Protein AF-A0A0H5RQW7-F1 (afdb_monomer_lite)

Secondary structure (DSSP, 8-state):
-HHHHHHHHHHHHHS-HHHHHHHHHHHHHHHHHHHHHHHHHHHHHHHHHHHHHH-S-TTSPPPPPPHHHHHHHHHHHHHHHH-TTS-HHHHHHHHHHHHHH--HHHHHHHHHHHHHHHHHHHHHHHH-------TT----HHHHHHHHHHHHHHHS-TTPPPPPPPHHHHHHHHHHHHHHHH-TT--HHHHHHHHHHHHHH--HHHHHHHHHHHHHHHHHHHHHHHHHHHHHSPP-

pLDDT: mean 81.12, std 13.68, range [34.88, 96.94]

Sequence (236 aa):
FADVARLIGSDWAKISPSDRQKYHDMAQEDKLRHQREMDAQMVDDASQQAIKRRKRDPKAPKHPISAYLFFVAESRARLCKDCPEMGFGDMAKYIGIQWKDMSSADRTRYEIMADRDKTRYEKDLQTYSKPEEIEGAVPDASVKVQAETLKSRRKRAPNAPKHPISAYLFFVAEQRRALSATCPGKTFKELATDIGFRWKGLSDAEREPYILSASADKERYEREKEEFAGHTAPSL

Structure (mmCIF, N/CA/C/O backbone):
data_AF-A0A0H5RQW7-F1
#
_entry.id   AF-A0A0H5RQW7-F1
#
loop_
_atom_site.group_PDB
_atom_site.id
_atom_site.type_symbol
_atom_site.label_atom_id
_atom_site.label_alt_id
_atom_site.label_comp_id
_atom_site.label_asym_id
_atom_site.label_entity_id
_atom_site.label_seq_id
_atom_site.pdbx_PDB_ins_code
_atom_site.Cartn_x
_atom_site.Cartn_y
_atom_site.Cartn_z
_atom_site.occupancy
_atom_site.B_iso_or_equiv
_atom_site.auth_seq_id
_atom_site.auth_comp_id
_atom_site.auth_asym_id
_atom_site.auth_atom_id
_atom_site.pdbx_PDB_model_num
ATOM 1 N N . PHE A 1 1 ? 23.097 -35.605 39.947 1.00 51.88 1 PHE A N 1
ATOM 2 C CA . PHE A 1 1 ? 22.161 -35.168 38.884 1.00 51.88 1 PHE A CA 1
ATOM 3 C C . PHE A 1 1 ? 21.046 -36.181 38.608 1.00 51.88 1 PHE A C 1
ATOM 5 O O . PHE A 1 1 ? 19.903 -35.755 38.511 1.00 51.88 1 PHE A O 1
ATOM 12 N N . ALA A 1 2 ? 21.326 -37.492 38.542 1.00 59.62 2 ALA A N 1
ATOM 13 C CA . ALA A 1 2 ? 20.298 -38.525 38.321 1.00 59.62 2 ALA A CA 1
ATOM 14 C C . ALA A 1 2 ? 19.238 -38.623 39.444 1.00 59.62 2 ALA A C 1
ATOM 16 O O . ALA A 1 2 ? 18.063 -38.848 39.161 1.00 59.62 2 ALA A O 1
ATOM 17 N N . ASP A 1 3 ? 19.626 -38.389 40.701 1.00 63.09 3 ASP A N 1
ATOM 18 C CA . ASP A 1 3 ? 18.707 -38.512 41.845 1.00 63.09 3 ASP A CA 1
ATOM 19 C C . ASP A 1 3 ? 17.725 -37.343 41.964 1.00 63.09 3 ASP A C 1
ATOM 21 O O . ASP A 1 3 ? 16.573 -37.537 42.337 1.00 63.09 3 ASP A O 1
ATOM 25 N N . VAL A 1 4 ? 18.139 -36.142 41.549 1.00 66.94 4 VAL A N 1
ATOM 26 C CA . VAL A 1 4 ? 17.275 -34.951 41.518 1.00 66.94 4 VAL A CA 1
ATOM 27 C C . VAL A 1 4 ? 16.188 -35.104 40.450 1.00 66.94 4 VAL A C 1
ATOM 29 O O . VAL A 1 4 ? 15.030 -34.799 40.705 1.00 66.94 4 VAL A O 1
ATOM 32 N N . ALA A 1 5 ? 16.526 -35.656 39.280 1.00 65.25 5 ALA A N 1
ATOM 33 C CA . ALA A 1 5 ? 15.555 -35.919 38.216 1.00 65.25 5 ALA A CA 1
ATOM 34 C C . ALA A 1 5 ? 14.522 -36.996 38.607 1.00 65.25 5 ALA A C 1
ATOM 36 O O . ALA A 1 5 ? 13.337 -36.849 38.307 1.00 65.25 5 ALA A O 1
ATOM 37 N N . ARG A 1 6 ? 14.943 -38.053 39.324 1.00 70.50 6 ARG A N 1
ATOM 38 C CA . ARG A 1 6 ? 14.017 -39.052 39.893 1.00 70.50 6 ARG A CA 1
ATOM 39 C C . ARG A 1 6 ? 13.106 -38.463 40.968 1.00 70.50 6 ARG A C 1
ATOM 41 O O . ARG A 1 6 ? 11.924 -38.795 40.989 1.00 70.50 6 ARG A O 1
ATOM 48 N N . LEU A 1 7 ? 13.642 -37.608 41.841 1.00 69.81 7 LEU A N 1
ATOM 49 C CA . LEU A 1 7 ? 12.878 -36.962 42.909 1.00 69.81 7 LEU A CA 1
ATOM 50 C C . LEU A 1 7 ? 11.803 -36.028 42.332 1.00 69.81 7 LEU A C 1
ATOM 52 O O . LEU A 1 7 ? 10.631 -36.174 42.661 1.00 69.81 7 LEU A O 1
ATOM 56 N N . ILE A 1 8 ? 12.177 -35.175 41.371 1.00 70.62 8 ILE A N 1
ATOM 57 C CA . ILE A 1 8 ? 11.250 -34.272 40.671 1.00 70.62 8 ILE A CA 1
ATOM 58 C C . ILE A 1 8 ? 10.153 -35.060 39.936 1.00 70.62 8 ILE A C 1
ATOM 60 O O . ILE A 1 8 ? 8.989 -34.672 39.980 1.00 70.62 8 ILE A O 1
ATOM 64 N N . GLY A 1 9 ? 10.489 -36.189 39.300 1.00 69.31 9 GLY A N 1
ATOM 65 C CA . GLY A 1 9 ? 9.500 -37.053 38.644 1.00 69.31 9 GLY A CA 1
ATOM 66 C C . GLY A 1 9 ? 8.521 -37.725 39.619 1.00 69.31 9 GLY A C 1
ATOM 67 O O . GLY A 1 9 ? 7.330 -37.827 39.323 1.00 69.31 9 GLY A O 1
ATOM 68 N N . SER A 1 10 ? 9.003 -38.148 40.792 1.00 75.31 10 SER A N 1
ATOM 69 C CA . SER A 1 10 ? 8.179 -38.735 41.861 1.00 75.31 10 SER A CA 1
ATOM 70 C C . SER A 1 10 ? 7.245 -37.703 42.499 1.00 75.31 10 SER A C 1
ATOM 72 O O . SER A 1 10 ? 6.081 -38.000 42.768 1.00 75.31 10 SER A O 1
ATOM 74 N N . ASP A 1 11 ? 7.719 -36.472 42.682 1.00 73.62 11 ASP A N 1
ATOM 75 C CA . ASP A 1 11 ? 6.918 -35.383 43.240 1.00 73.62 11 ASP A CA 1
ATOM 76 C C . ASP A 1 11 ? 5.900 -34.851 42.225 1.00 73.62 11 ASP A C 1
ATOM 78 O O . ASP A 1 11 ? 4.744 -34.632 42.577 1.00 73.62 11 ASP A O 1
ATOM 82 N N . TRP A 1 12 ? 6.253 -34.789 40.937 1.00 69.44 12 TRP A N 1
ATOM 83 C CA . TRP A 1 12 ? 5.311 -34.471 39.860 1.00 69.44 12 TRP A CA 1
ATOM 84 C C . TRP A 1 12 ? 4.145 -35.465 39.765 1.00 69.44 12 TRP A C 1
ATOM 86 O O . TRP A 1 12 ? 3.010 -35.073 39.484 1.00 69.44 12 TRP A O 1
ATOM 96 N N . ALA A 1 13 ? 4.396 -36.751 40.032 1.00 74.88 13 ALA A N 1
ATOM 97 C CA . ALA A 1 13 ? 3.367 -37.790 40.043 1.00 74.88 13 ALA A CA 1
ATOM 98 C C . ALA A 1 13 ? 2.359 -37.631 41.200 1.00 74.88 13 ALA A C 1
ATOM 100 O O . ALA A 1 13 ? 1.201 -38.016 41.038 1.00 74.88 13 ALA A O 1
ATOM 101 N N . LYS A 1 14 ? 2.777 -37.029 42.325 1.00 79.75 14 LYS A N 1
ATOM 102 C CA . LYS A 1 14 ? 1.947 -36.775 43.520 1.00 79.75 14 LYS A CA 1
ATOM 103 C C . LYS A 1 14 ? 1.158 -35.464 43.458 1.00 79.75 14 LYS A C 1
ATOM 105 O O . LYS A 1 14 ? 0.221 -35.290 44.233 1.00 79.75 14 LYS A O 1
ATOM 110 N N . ILE A 1 15 ? 1.534 -34.550 42.563 1.00 79.06 15 ILE A N 1
ATOM 111 C CA . ILE A 1 15 ? 0.810 -33.298 42.317 1.00 79.06 15 ILE A CA 1
ATOM 112 C C . ILE A 1 15 ? -0.595 -33.617 41.791 1.00 79.06 15 ILE A C 1
ATOM 114 O O . ILE A 1 15 ? -0.758 -34.458 40.898 1.00 79.06 15 ILE A O 1
ATOM 118 N N . SER A 1 16 ? -1.606 -32.951 42.359 1.00 80.69 16 SER A N 1
ATOM 119 C CA . SER A 1 16 ? -3.003 -33.152 41.978 1.00 80.69 16 SER A CA 1
ATOM 120 C C . SER A 1 16 ? -3.215 -32.820 40.492 1.00 80.69 16 SER A C 1
ATOM 122 O O . SER A 1 16 ? -2.496 -31.983 39.940 1.00 80.69 16 SER A O 1
ATOM 124 N N . PRO A 1 17 ? -4.203 -33.425 39.811 1.00 77.00 17 PRO A N 1
ATOM 125 C CA . PRO A 1 17 ? -4.503 -33.087 38.419 1.00 77.00 17 PRO A CA 1
ATOM 126 C C . PRO A 1 17 ? -4.723 -31.581 38.201 1.00 77.00 17 PRO A C 1
ATOM 128 O O . PRO A 1 17 ? -4.279 -31.045 37.191 1.00 77.00 17 PRO A O 1
ATOM 131 N N . SER A 1 18 ? -5.324 -30.897 39.183 1.00 76.06 18 SER A N 1
ATOM 132 C CA . SER A 1 18 ? -5.557 -29.447 39.166 1.00 76.06 18 SER A CA 1
ATOM 133 C C . SER A 1 18 ? -4.259 -28.641 39.248 1.00 76.06 18 SER A C 1
ATOM 135 O O . SER A 1 18 ? -4.077 -27.667 38.524 1.00 76.06 18 SER A O 1
ATOM 137 N N . ASP A 1 19 ? -3.325 -29.054 40.100 1.00 75.94 19 ASP A N 1
ATOM 138 C CA . ASP A 1 19 ? -2.036 -28.374 40.241 1.00 75.94 19 ASP A CA 1
ATOM 139 C C . ASP A 1 19 ? -1.121 -28.653 39.044 1.00 75.94 19 ASP A C 1
ATOM 141 O O . ASP A 1 19 ? -0.335 -27.796 38.647 1.00 75.94 19 ASP A O 1
ATOM 145 N N . ARG A 1 20 ? -1.244 -29.832 38.421 1.00 80.00 20 ARG A N 1
ATOM 146 C CA . ARG A 1 20 ? -0.523 -30.182 37.192 1.00 80.00 20 ARG A CA 1
ATOM 147 C C . ARG A 1 20 ? -1.044 -29.384 35.992 1.00 80.00 20 ARG A C 1
ATOM 149 O O . ARG A 1 20 ? -0.245 -28.959 35.159 1.00 80.00 20 ARG A O 1
ATOM 156 N N . GLN A 1 21 ? -2.355 -29.138 35.941 1.00 82.12 21 GLN A N 1
ATOM 157 C CA . GLN A 1 21 ? -2.998 -28.300 34.928 1.00 82.12 21 GLN A CA 1
ATOM 158 C C . GLN A 1 21 ? -2.419 -26.881 34.922 1.00 82.12 21 GLN A C 1
ATOM 160 O O . GLN A 1 21 ? -2.033 -26.398 33.864 1.00 82.12 21 GLN A O 1
ATOM 165 N N . LYS A 1 22 ? -2.193 -26.283 36.100 1.00 81.44 22 LYS A N 1
ATOM 166 C CA . LYS A 1 22 ? -1.552 -24.963 36.227 1.00 81.44 22 LYS A CA 1
ATOM 167 C C . LYS A 1 22 ? -0.226 -24.864 35.467 1.00 81.44 22 LYS A C 1
ATOM 169 O O . LYS A 1 22 ? 0.054 -23.855 34.829 1.00 81.44 22 LYS A O 1
ATOM 174 N N . TYR A 1 23 ? 0.605 -25.903 35.515 1.00 82.50 23 TYR A N 1
ATOM 175 C CA . TYR A 1 23 ? 1.877 -25.915 34.788 1.00 82.50 23 TYR A CA 1
ATOM 176 C C . TYR A 1 23 ? 1.699 -26.105 33.275 1.00 82.50 23 TYR A C 1
ATOM 178 O O . TYR A 1 23 ? 2.504 -25.589 32.500 1.00 82.50 23 TYR A O 1
ATOM 186 N N . HIS A 1 24 ? 0.657 -26.822 32.844 1.00 78.19 24 HIS A N 1
ATOM 187 C CA . HIS A 1 24 ? 0.288 -26.903 31.431 1.00 78.19 24 HIS A CA 1
ATOM 188 C C . HIS A 1 24 ? -0.189 -25.548 30.902 1.00 78.19 24 HIS A C 1
ATOM 190 O O . HIS A 1 24 ? 0.259 -25.136 29.831 1.00 78.19 24 HIS A O 1
ATOM 196 N N . ASP A 1 25 ? -1.007 -24.836 31.673 1.00 80.75 25 ASP A N 1
ATOM 197 C CA . ASP A 1 25 ? -1.499 -23.503 31.323 1.00 80.75 25 ASP A CA 1
ATOM 198 C C . ASP A 1 25 ? -0.337 -22.502 31.264 1.00 80.75 25 ASP A C 1
ATOM 200 O O . ASP A 1 25 ? -0.163 -21.815 30.260 1.00 80.75 25 ASP A O 1
ATOM 204 N N . MET A 1 26 ? 0.559 -22.522 32.261 1.00 82.25 26 MET A N 1
ATOM 205 C CA . MET A 1 26 ? 1.786 -21.715 32.253 1.00 82.25 26 MET A CA 1
ATOM 206 C C . MET A 1 26 ? 2.657 -21.987 31.019 1.00 82.25 26 MET A C 1
ATOM 208 O O . MET A 1 26 ? 3.190 -21.055 30.421 1.00 82.25 26 MET A O 1
ATOM 212 N N . ALA A 1 27 ? 2.807 -23.249 30.608 1.00 83.94 27 ALA A N 1
ATOM 213 C CA . ALA A 1 27 ? 3.577 -23.595 29.414 1.00 83.94 27 ALA A CA 1
ATOM 214 C C . ALA A 1 27 ? 2.902 -23.103 28.119 1.00 83.94 27 ALA A C 1
ATOM 216 O O . ALA A 1 27 ? 3.587 -22.705 27.172 1.00 83.94 27 ALA A O 1
ATOM 217 N N . GLN A 1 28 ? 1.567 -23.108 28.062 1.00 76.56 28 GLN A N 1
ATOM 218 C CA . GLN A 1 28 ? 0.819 -22.547 26.936 1.00 76.56 28 GLN A CA 1
ATOM 219 C C . GLN A 1 28 ? 0.924 -21.020 26.884 1.00 76.56 28 GLN A C 1
ATOM 221 O O . GLN A 1 28 ? 1.165 -20.467 25.808 1.00 76.56 28 GLN A O 1
ATOM 226 N N . GLU A 1 29 ? 0.809 -20.340 28.023 1.00 78.44 29 GLU A N 1
ATOM 227 C CA . GLU A 1 29 ? 1.004 -18.893 28.133 1.00 78.44 29 GLU A CA 1
ATOM 228 C C . GLU A 1 29 ? 2.420 -18.478 27.730 1.00 78.44 29 GLU A C 1
ATOM 230 O O . GLU A 1 29 ? 2.586 -17.515 26.982 1.00 78.44 29 GLU A O 1
ATOM 235 N N . ASP A 1 30 ? 3.438 -19.228 28.157 1.00 86.44 30 ASP A N 1
ATOM 236 C CA . ASP A 1 30 ? 4.837 -18.986 27.798 1.00 86.44 30 ASP A CA 1
ATOM 237 C C . ASP A 1 30 ? 5.061 -19.125 26.284 1.00 86.44 30 ASP A C 1
ATOM 239 O O . ASP A 1 30 ? 5.651 -18.248 25.646 1.00 86.44 30 ASP A O 1
ATOM 243 N N . LYS A 1 31 ? 4.477 -20.164 25.672 1.00 86.50 31 LYS A N 1
ATOM 244 C CA . LYS A 1 31 ? 4.488 -20.358 24.217 1.00 86.50 31 LYS A CA 1
ATOM 245 C C . LYS A 1 31 ? 3.783 -19.216 23.478 1.00 86.50 31 LYS A C 1
ATOM 247 O O . LYS A 1 31 ? 4.284 -18.752 22.454 1.00 86.50 31 LYS A O 1
ATOM 252 N N . LEU A 1 32 ? 2.640 -18.743 23.980 1.00 84.62 32 LEU A N 1
ATOM 253 C CA . LEU A 1 32 ? 1.917 -17.602 23.408 1.00 84.62 32 LEU A CA 1
ATOM 254 C C . LEU A 1 32 ? 2.692 -16.292 23.575 1.00 84.62 32 LEU A C 1
ATOM 256 O O . LEU A 1 32 ? 2.710 -15.479 22.650 1.00 84.62 32 LEU A O 1
ATOM 260 N N . ARG A 1 33 ? 3.355 -16.089 24.719 1.00 88.12 33 ARG A N 1
ATOM 261 C CA . ARG A 1 33 ? 4.249 -14.951 24.952 1.00 88.12 33 ARG A CA 1
ATOM 262 C C . ARG A 1 33 ? 5.377 -14.958 23.928 1.00 88.12 33 ARG A C 1
ATOM 264 O O . ARG A 1 33 ? 5.556 -13.961 23.237 1.00 88.12 33 ARG A O 1
ATOM 271 N N . HIS A 1 34 ? 6.055 -16.092 23.766 1.00 83.81 34 HIS A N 1
ATOM 272 C CA . HIS A 1 34 ? 7.137 -16.232 22.797 1.00 83.81 34 HIS A CA 1
ATOM 273 C C . HIS A 1 34 ? 6.657 -15.997 21.357 1.00 83.81 34 HIS A C 1
ATOM 275 O O . HIS A 1 34 ? 7.297 -15.266 20.608 1.00 83.81 34 HIS A O 1
ATOM 281 N N . GLN A 1 35 ? 5.490 -16.525 20.971 1.00 75.12 35 GLN A N 1
ATOM 282 C CA . GLN A 1 35 ? 4.911 -16.254 19.652 1.00 75.12 35 GLN A CA 1
ATOM 283 C C . GLN A 1 35 ? 4.627 -14.756 19.446 1.00 75.12 35 GLN A C 1
ATOM 285 O O . GLN A 1 35 ? 4.972 -14.207 18.402 1.00 75.12 35 GLN A O 1
ATOM 290 N N . ARG A 1 36 ? 4.050 -14.072 20.446 1.00 79.38 36 ARG A N 1
ATOM 291 C CA . ARG A 1 36 ? 3.796 -12.620 20.397 1.00 79.38 36 ARG A CA 1
ATOM 292 C C . ARG A 1 36 ? 5.091 -11.813 20.284 1.00 79.38 36 ARG A C 1
ATOM 294 O O . ARG A 1 36 ? 5.119 -10.827 19.551 1.00 79.38 36 ARG A O 1
ATOM 301 N N . GLU A 1 37 ? 6.143 -12.216 20.993 1.00 84.06 37 GLU A N 1
ATOM 302 C CA . GLU A 1 37 ? 7.475 -11.603 20.910 1.00 84.06 37 GLU A CA 1
ATOM 303 C C . GLU A 1 37 ? 8.084 -11.778 19.514 1.00 84.06 37 GLU A C 1
ATOM 305 O O . GLU A 1 37 ? 8.524 -10.797 18.912 1.00 84.06 37 GLU A O 1
ATOM 310 N N . MET A 1 38 ? 8.032 -12.993 18.961 1.00 82.69 38 MET A N 1
ATOM 311 C CA . MET A 1 38 ? 8.511 -13.284 17.608 1.00 82.69 38 MET A CA 1
ATOM 312 C C . MET A 1 38 ? 7.730 -12.492 16.548 1.00 82.69 38 MET A C 1
ATOM 314 O O . MET A 1 38 ? 8.338 -11.859 15.682 1.00 82.69 38 MET A O 1
ATOM 318 N N . ASP A 1 39 ? 6.399 -12.434 16.646 1.00 74.25 39 ASP A N 1
ATOM 319 C CA . ASP A 1 39 ? 5.552 -11.648 15.740 1.00 74.25 39 ASP A CA 1
ATOM 320 C C . ASP A 1 39 ? 5.859 -10.141 15.844 1.00 74.25 39 ASP A C 1
ATOM 322 O O . ASP A 1 39 ? 5.953 -9.441 14.829 1.00 74.25 39 ASP A O 1
ATOM 326 N N . ALA A 1 40 ? 6.068 -9.626 17.061 1.00 76.81 40 ALA A N 1
ATOM 327 C CA . ALA A 1 40 ? 6.450 -8.234 17.288 1.00 76.81 40 ALA A CA 1
ATOM 328 C C . ALA A 1 40 ? 7.820 -7.914 16.671 1.00 76.81 40 ALA A C 1
ATOM 330 O O . ALA A 1 40 ? 7.970 -6.888 15.998 1.00 76.81 40 ALA A O 1
ATOM 331 N N . GLN A 1 41 ? 8.790 -8.817 16.825 1.00 78.81 41 GLN A N 1
ATOM 332 C CA . GLN A 1 41 ? 10.121 -8.678 16.246 1.00 78.81 41 GLN A CA 1
ATOM 333 C C . GLN A 1 41 ? 10.084 -8.719 14.713 1.00 78.81 41 GLN A C 1
ATOM 335 O O . GLN A 1 41 ? 10.748 -7.909 14.066 1.00 78.81 41 GLN A O 1
ATOM 340 N N . MET A 1 42 ? 9.259 -9.582 14.108 1.00 77.12 42 MET A N 1
ATOM 341 C CA . MET A 1 42 ? 9.065 -9.609 12.652 1.00 77.12 42 MET A CA 1
ATOM 342 C C . MET A 1 42 ? 8.427 -8.316 12.121 1.00 77.12 42 MET A C 1
ATOM 344 O O . MET A 1 42 ? 8.797 -7.833 11.046 1.00 77.12 42 MET A O 1
ATOM 348 N N . VAL A 1 43 ? 7.480 -7.721 12.857 1.00 73.94 43 VAL A N 1
ATOM 349 C CA . VAL A 1 43 ? 6.881 -6.422 12.496 1.00 73.94 43 VAL A CA 1
ATOM 350 C C . VAL A 1 43 ? 7.914 -5.298 12.573 1.00 73.94 43 VAL A C 1
ATOM 352 O O . VAL A 1 43 ? 7.946 -4.431 11.689 1.00 73.94 43 VAL A O 1
ATOM 355 N N . ASP A 1 44 ? 8.764 -5.310 13.596 1.00 73.25 44 ASP A N 1
ATOM 356 C CA . ASP A 1 44 ? 9.820 -4.319 13.750 1.00 73.25 44 ASP A CA 1
ATOM 357 C C . ASP A 1 44 ? 10.909 -4.470 12.691 1.00 73.25 44 ASP A C 1
ATOM 359 O O . ASP A 1 44 ? 11.243 -3.467 12.057 1.00 73.25 44 ASP A O 1
ATOM 363 N N . ASP A 1 45 ? 11.379 -5.683 12.398 1.00 71.69 45 ASP A N 1
ATOM 364 C CA . ASP A 1 45 ? 12.373 -5.904 11.345 1.00 71.69 45 ASP A CA 1
ATOM 365 C C . ASP A 1 45 ? 11.824 -5.516 9.965 1.00 71.69 45 ASP A C 1
ATOM 367 O O . ASP A 1 45 ? 12.452 -4.754 9.229 1.00 71.69 45 ASP A O 1
ATOM 371 N N . ALA A 1 46 ? 10.584 -5.896 9.641 1.00 70.06 46 ALA A N 1
ATOM 372 C CA . ALA A 1 46 ? 9.945 -5.476 8.394 1.00 70.06 46 ALA A CA 1
ATOM 373 C C . ALA A 1 46 ? 9.812 -3.945 8.286 1.00 70.06 46 ALA A C 1
ATOM 375 O O . ALA A 1 46 ? 9.971 -3.372 7.202 1.00 70.06 46 ALA A O 1
ATOM 376 N N . SER A 1 47 ? 9.541 -3.256 9.397 1.00 71.69 47 SER A N 1
ATOM 377 C CA . SER A 1 47 ? 9.509 -1.795 9.415 1.00 71.69 47 SER A CA 1
ATOM 378 C C . SER A 1 47 ? 10.897 -1.176 9.297 1.00 71.69 47 SER A C 1
ATOM 380 O O . SER A 1 47 ? 11.037 -0.153 8.628 1.00 71.69 47 SER A O 1
ATOM 382 N N . GLN A 1 48 ? 11.915 -1.753 9.933 1.00 68.81 48 GLN A N 1
ATOM 383 C CA . GLN A 1 48 ? 13.293 -1.284 9.812 1.00 68.81 48 GLN A CA 1
ATOM 384 C C . GLN A 1 48 ? 13.799 -1.481 8.381 1.00 68.81 48 GLN A C 1
ATOM 386 O O . GLN A 1 48 ? 14.395 -0.571 7.805 1.00 68.81 48 GLN A O 1
ATOM 391 N N . GLN A 1 49 ? 13.477 -2.611 7.749 1.00 67.62 49 GLN A N 1
ATOM 392 C CA . GLN A 1 49 ? 13.740 -2.853 6.332 1.00 67.62 49 GLN A CA 1
ATOM 393 C C . GLN A 1 49 ? 13.009 -1.841 5.431 1.00 67.62 49 GLN A C 1
ATOM 395 O O . GLN A 1 49 ? 13.605 -1.321 4.484 1.00 67.62 49 GLN A O 1
ATOM 400 N N . ALA A 1 50 ? 11.749 -1.501 5.726 1.00 65.50 50 ALA A N 1
ATOM 401 C CA . ALA A 1 50 ? 11.003 -0.483 4.980 1.00 65.50 50 ALA A CA 1
ATOM 402 C C . ALA A 1 50 ? 11.618 0.922 5.116 1.00 65.50 50 ALA A C 1
ATOM 404 O O . ALA A 1 50 ? 11.716 1.642 4.120 1.00 65.50 50 ALA A O 1
ATOM 405 N N . ILE A 1 51 ? 12.077 1.295 6.316 1.00 67.31 51 ILE A N 1
ATOM 406 C CA . ILE A 1 51 ? 12.791 2.555 6.566 1.00 67.31 51 ILE A CA 1
ATOM 407 C C . ILE A 1 51 ? 14.124 2.565 5.807 1.00 67.31 51 ILE A C 1
ATOM 409 O O . ILE A 1 51 ? 14.405 3.527 5.096 1.00 67.31 51 ILE A O 1
ATOM 413 N N . LYS A 1 52 ? 14.917 1.486 5.875 1.00 65.56 52 LYS A N 1
ATOM 414 C CA . LYS A 1 52 ? 16.191 1.356 5.142 1.00 65.56 52 LYS A CA 1
ATOM 415 C C . LYS A 1 52 ? 16.008 1.509 3.630 1.00 65.56 52 LYS A C 1
ATOM 417 O O . LYS A 1 52 ? 16.719 2.295 3.014 1.00 65.56 52 LYS A O 1
ATOM 422 N N . ARG A 1 53 ? 15.009 0.844 3.031 1.00 60.47 53 ARG A N 1
ATOM 423 C CA . ARG A 1 53 ? 14.692 0.975 1.591 1.00 60.47 53 ARG A CA 1
ATOM 424 C C . ARG A 1 53 ? 14.347 2.413 1.178 1.00 60.47 53 ARG A C 1
ATOM 426 O O . ARG A 1 53 ? 14.548 2.769 0.022 1.00 60.47 53 ARG A O 1
ATOM 433 N N . ARG A 1 54 ? 13.828 3.224 2.106 1.00 60.22 54 ARG A N 1
ATOM 434 C CA . ARG A 1 54 ? 13.373 4.608 1.874 1.00 60.22 54 ARG A CA 1
ATOM 435 C C . ARG A 1 54 ? 14.390 5.679 2.274 1.00 60.22 54 ARG A C 1
ATOM 437 O O . ARG A 1 54 ? 14.225 6.821 1.876 1.00 60.22 54 ARG A O 1
ATOM 444 N N . LYS A 1 55 ? 15.452 5.304 2.994 1.00 61.88 55 LYS A N 1
ATOM 445 C CA . LYS A 1 55 ? 16.649 6.128 3.242 1.00 61.88 55 LYS A CA 1
ATOM 446 C C . LYS A 1 55 ? 17.635 6.127 2.068 1.00 61.88 55 LYS A C 1
ATOM 448 O O . LYS A 1 55 ? 18.737 6.649 2.202 1.00 61.88 55 LYS A O 1
ATOM 453 N N . ARG A 1 56 ? 17.286 5.511 0.933 1.00 63.66 56 ARG A N 1
ATOM 454 C CA . ARG A 1 56 ? 18.139 5.551 -0.254 1.00 63.66 56 ARG A CA 1
ATOM 455 C C . ARG A 1 56 ? 18.281 7.004 -0.702 1.00 63.66 56 ARG A C 1
ATOM 457 O O . ARG A 1 56 ? 17.272 7.675 -0.898 1.00 63.66 56 ARG A O 1
ATOM 464 N N . ASP A 1 57 ? 19.524 7.451 -0.847 1.00 69.62 57 ASP A N 1
ATOM 465 C CA . ASP A 1 57 ? 19.856 8.794 -1.316 1.00 69.62 57 ASP A CA 1
ATOM 466 C C . ASP A 1 57 ? 19.084 9.100 -2.617 1.00 69.62 57 ASP A C 1
ATOM 468 O O . ASP A 1 57 ? 19.189 8.326 -3.575 1.00 69.62 57 ASP A O 1
ATOM 472 N N . PRO A 1 58 ? 18.296 10.192 -2.676 1.00 77.94 58 PRO A N 1
ATOM 473 C CA . PRO A 1 58 ? 17.609 10.615 -3.894 1.00 77.94 58 PRO A CA 1
ATOM 474 C C . PRO A 1 58 ? 18.542 10.809 -5.097 1.00 77.94 58 PRO A C 1
ATOM 476 O O . PRO A 1 58 ? 18.089 10.689 -6.235 1.00 77.94 58 PRO A O 1
ATOM 479 N N . LYS A 1 59 ? 19.826 11.105 -4.850 1.00 78.62 59 LYS A N 1
ATOM 480 C CA . LYS A 1 59 ? 20.872 11.259 -5.868 1.00 78.62 59 LYS A CA 1
ATOM 481 C C . LYS A 1 59 ? 21.575 9.946 -6.221 1.00 78.62 59 LYS A C 1
ATOM 483 O O . LYS A 1 59 ? 22.337 9.929 -7.184 1.00 78.62 59 LYS A O 1
ATOM 488 N N . ALA A 1 60 ? 21.326 8.854 -5.492 1.00 83.44 60 ALA A N 1
ATOM 489 C CA . ALA A 1 60 ? 21.893 7.558 -5.841 1.00 83.44 60 ALA A CA 1
ATOM 490 C C . ALA A 1 60 ? 21.327 7.067 -7.182 1.00 83.44 60 ALA A C 1
ATOM 492 O O . ALA A 1 60 ? 20.105 7.100 -7.381 1.00 83.44 60 ALA A O 1
ATOM 493 N N . PRO A 1 61 ? 22.177 6.521 -8.070 1.00 86.88 61 PRO A N 1
ATOM 494 C CA . PRO A 1 61 ? 21.728 5.885 -9.294 1.00 86.88 61 PRO A CA 1
ATOM 495 C C . PRO A 1 61 ? 20.632 4.848 -9.018 1.00 86.88 61 PRO A C 1
ATOM 497 O O . PRO A 1 61 ? 20.713 4.017 -8.096 1.00 86.88 61 PRO A O 1
ATOM 500 N N . LYS A 1 62 ? 19.560 4.912 -9.812 1.00 87.88 62 LYS A N 1
ATOM 501 C CA . LYS A 1 62 ? 18.469 3.932 -9.759 1.00 87.88 62 LYS A CA 1
ATOM 502 C C . LYS A 1 62 ? 18.962 2.619 -10.348 1.00 87.88 62 LYS A C 1
ATOM 504 O O . LYS A 1 62 ? 19.642 2.637 -11.362 1.00 87.88 62 LYS A O 1
ATOM 509 N N . HIS A 1 63 ? 18.591 1.497 -9.737 1.00 88.94 63 HIS A N 1
ATOM 510 C CA . HIS A 1 63 ? 18.979 0.178 -10.239 1.00 88.94 63 HIS A CA 1
ATOM 511 C C . HIS A 1 63 ? 18.599 -0.036 -11.708 1.00 88.94 63 HIS A C 1
ATOM 513 O O . HIS A 1 63 ? 17.579 0.508 -12.147 1.00 88.94 63 HIS A O 1
ATOM 519 N N . PRO A 1 64 ? 19.378 -0.864 -12.427 1.00 94.06 64 PRO A N 1
ATOM 520 C CA . PRO A 1 64 ? 19.080 -1.168 -13.809 1.00 94.06 64 PRO A CA 1
ATOM 521 C C . PRO A 1 64 ? 17.762 -1.939 -13.914 1.00 94.06 64 PRO A C 1
ATOM 523 O O . PRO A 1 64 ? 17.417 -2.765 -13.063 1.00 94.06 64 PRO A O 1
ATOM 526 N N . ILE A 1 65 ? 17.013 -1.630 -14.960 1.00 95.62 65 ILE A N 1
ATOM 527 C CA . ILE A 1 65 ? 15.721 -2.212 -15.294 1.00 95.62 65 ILE A CA 1
ATOM 528 C C . ILE A 1 65 ? 15.972 -3.528 -16.035 1.00 95.62 65 ILE A C 1
ATOM 530 O O . ILE A 1 65 ? 16.754 -3.589 -16.981 1.00 95.62 65 ILE A O 1
ATOM 534 N N . SER A 1 66 ? 15.301 -4.598 -15.609 1.00 96.56 66 SER A N 1
ATOM 535 C CA . SER A 1 66 ? 15.400 -5.900 -16.271 1.00 96.56 66 SER A CA 1
ATOM 536 C C . SER A 1 66 ? 14.593 -5.948 -17.572 1.00 96.56 66 SER A C 1
ATOM 538 O O . SER A 1 66 ? 13.648 -5.180 -17.762 1.00 96.56 66 SER A O 1
ATOM 540 N N . ALA A 1 67 ? 14.909 -6.917 -18.436 1.00 96.06 67 ALA A N 1
ATOM 541 C CA . ALA A 1 67 ? 14.217 -7.129 -19.710 1.00 96.06 67 ALA A CA 1
ATOM 542 C C . ALA A 1 67 ? 12.693 -7.249 -19.524 1.00 96.06 67 ALA A C 1
ATOM 544 O O . ALA A 1 67 ? 11.913 -6.559 -20.181 1.00 96.06 67 ALA A O 1
ATOM 545 N N . TYR A 1 68 ? 12.269 -8.036 -18.531 1.00 95.62 68 TYR A N 1
ATOM 546 C CA . TYR A 1 68 ? 10.859 -8.174 -18.172 1.00 95.62 68 TYR A CA 1
ATOM 547 C C . TYR A 1 68 ? 10.209 -6.837 -17.793 1.00 95.62 68 TYR A C 1
ATOM 549 O O . TYR A 1 68 ? 9.087 -6.561 -18.203 1.00 95.62 68 TYR A O 1
ATOM 557 N N . LEU A 1 69 ? 10.889 -5.977 -17.029 1.00 96.25 69 LEU A N 1
ATOM 558 C CA . LEU A 1 69 ? 10.311 -4.701 -16.600 1.00 96.25 69 LEU A CA 1
ATOM 559 C C . LEU A 1 69 ? 10.178 -3.696 -17.751 1.00 96.25 69 LEU A C 1
ATOM 561 O O . LEU A 1 69 ? 9.206 -2.938 -17.770 1.00 96.25 69 LEU A O 1
ATOM 565 N N . PHE A 1 70 ? 11.088 -3.720 -18.730 1.00 96.62 70 PHE A N 1
ATOM 566 C CA . PHE A 1 70 ? 10.909 -2.972 -19.978 1.00 96.62 70 PHE A CA 1
ATOM 567 C C . PHE A 1 70 ? 9.676 -3.455 -20.746 1.00 96.62 70 PHE A C 1
ATOM 569 O O . PHE A 1 70 ? 8.847 -2.640 -21.157 1.00 96.62 70 PHE A O 1
ATOM 576 N N . PHE A 1 71 ? 9.504 -4.774 -20.861 1.00 96.00 71 PHE A N 1
ATOM 577 C CA . PHE A 1 71 ? 8.322 -5.364 -21.483 1.00 96.00 71 PHE A CA 1
ATOM 578 C C . PHE A 1 71 ? 7.025 -5.002 -20.747 1.00 96.00 71 PHE A C 1
ATOM 580 O O . PHE A 1 71 ? 6.037 -4.624 -21.380 1.00 96.00 71 PHE A O 1
ATOM 587 N N . VAL A 1 72 ? 7.018 -5.061 -19.411 1.00 95.62 72 VAL A N 1
ATOM 588 C CA . VAL A 1 72 ? 5.864 -4.674 -18.587 1.00 95.62 72 VAL A CA 1
ATOM 589 C C . VAL A 1 72 ? 5.505 -3.209 -18.812 1.00 95.62 72 VAL A C 1
ATOM 591 O O . VAL A 1 72 ? 4.323 -2.894 -18.935 1.00 95.62 72 VAL A O 1
ATOM 594 N N . ALA A 1 73 ? 6.490 -2.311 -18.878 1.00 94.50 73 ALA A N 1
ATOM 595 C CA . ALA A 1 73 ? 6.246 -0.887 -19.086 1.00 94.50 73 ALA A CA 1
ATOM 596 C C . ALA A 1 73 ? 5.579 -0.610 -20.445 1.00 94.50 73 ALA A C 1
ATOM 598 O O . ALA A 1 73 ? 4.562 0.084 -20.498 1.00 94.50 73 ALA A O 1
ATOM 599 N N . GLU A 1 74 ? 6.105 -1.193 -21.524 1.00 94.69 74 GLU A N 1
ATOM 600 C CA . GLU A 1 74 ? 5.549 -1.049 -22.876 1.00 94.69 74 GLU A CA 1
ATOM 601 C C . GLU A 1 74 ? 4.161 -1.697 -22.990 1.00 94.69 74 GLU A C 1
ATOM 603 O O . GLU A 1 74 ? 3.218 -1.090 -23.501 1.00 94.69 74 GLU A O 1
ATOM 608 N N . SER A 1 75 ? 4.002 -2.910 -22.460 1.00 93.00 75 SER A N 1
ATOM 609 C CA . SER A 1 75 ? 2.736 -3.644 -22.512 1.00 93.00 75 SER A CA 1
ATOM 610 C C . SER A 1 75 ? 1.654 -2.980 -21.679 1.00 93.00 75 SER A C 1
ATOM 612 O O . SER A 1 75 ? 0.525 -2.852 -22.139 1.00 93.00 75 SER A O 1
ATOM 614 N N . ARG A 1 76 ? 1.990 -2.468 -20.492 1.00 92.69 76 ARG A N 1
ATOM 615 C CA . ARG A 1 76 ? 1.049 -1.697 -19.677 1.00 92.69 76 ARG A CA 1
ATOM 616 C C . ARG A 1 76 ? 0.625 -0.411 -20.384 1.00 92.69 76 ARG A C 1
ATOM 618 O O . ARG A 1 76 ? -0.554 -0.081 -20.350 1.00 92.69 76 ARG A O 1
ATOM 625 N N . ALA A 1 77 ? 1.554 0.310 -21.017 1.00 92.94 77 ALA A N 1
ATOM 626 C CA . ALA A 1 77 ? 1.228 1.536 -21.748 1.00 92.94 77 ALA A CA 1
ATOM 627 C C . ALA A 1 77 ? 0.283 1.270 -22.930 1.00 92.94 77 ALA A C 1
ATOM 629 O O . ALA A 1 77 ? -0.619 2.065 -23.178 1.00 92.94 77 ALA A O 1
ATOM 630 N N . ARG A 1 78 ? 0.466 0.142 -23.622 1.00 93.00 78 ARG A N 1
ATOM 631 C CA . ARG A 1 78 ? -0.422 -0.325 -24.692 1.00 93.00 78 ARG A CA 1
ATOM 632 C C . ARG A 1 78 ? -1.797 -0.734 -24.161 1.00 93.00 78 ARG A C 1
ATOM 634 O O . ARG A 1 78 ? -2.792 -0.164 -24.578 1.00 93.00 78 ARG A O 1
ATOM 641 N N . LEU A 1 79 ? -1.857 -1.612 -23.159 1.00 91.62 79 LEU A N 1
ATOM 642 C CA . LEU A 1 79 ? -3.125 -2.077 -22.580 1.00 91.62 79 LEU A CA 1
ATOM 643 C C . LEU A 1 79 ? -3.935 -0.948 -21.938 1.00 91.62 79 LEU A C 1
ATOM 645 O O . LEU A 1 79 ? -5.153 -0.962 -22.009 1.00 91.62 79 LEU A O 1
ATOM 649 N N . CYS A 1 80 ? -3.278 0.057 -21.360 1.00 89.31 80 CYS A N 1
ATOM 650 C CA . CYS A 1 80 ? -3.968 1.225 -20.818 1.00 89.31 80 CYS A CA 1
ATOM 651 C C . CYS A 1 80 ? -4.630 2.085 -21.909 1.00 89.31 80 CYS A C 1
ATOM 653 O O . CYS A 1 80 ? -5.599 2.781 -21.618 1.00 89.31 80 CYS A O 1
ATOM 655 N N . LYS A 1 81 ? -4.097 2.070 -23.139 1.00 91.38 81 LYS A N 1
ATOM 656 C CA . LYS A 1 81 ? -4.683 2.758 -24.299 1.00 91.38 81 LYS A CA 1
ATOM 657 C C . LYS A 1 81 ? -5.783 1.924 -24.949 1.00 91.38 81 LYS A C 1
ATOM 659 O O . LYS A 1 81 ? -6.851 2.454 -25.224 1.00 91.38 81 LYS A O 1
ATOM 664 N N . ASP A 1 82 ? -5.518 0.638 -25.161 1.00 89.12 82 ASP A N 1
ATOM 665 C CA . ASP A 1 82 ? -6.401 -0.253 -25.921 1.00 89.12 82 ASP A CA 1
ATOM 666 C C . ASP A 1 82 ? -7.560 -0.786 -25.064 1.00 89.12 82 ASP A C 1
ATOM 668 O O . ASP A 1 82 ? -8.632 -1.105 -25.570 1.00 89.12 82 ASP A O 1
ATOM 672 N N . CYS A 1 83 ? -7.352 -0.889 -23.750 1.00 84.81 83 CYS A N 1
ATOM 673 C CA . CYS A 1 83 ? -8.311 -1.415 -22.781 1.00 84.81 83 CYS A CA 1
ATOM 674 C C . CYS A 1 83 ? -8.318 -0.551 -21.502 1.00 84.81 83 CYS A C 1
ATOM 676 O O . CYS A 1 83 ? -7.911 -1.024 -20.436 1.00 84.81 83 CYS A O 1
ATOM 678 N N . PRO A 1 84 ? -8.786 0.711 -21.566 1.00 86.00 84 PRO A N 1
ATOM 679 C CA . PRO A 1 84 ? -8.760 1.630 -20.423 1.00 86.00 84 PRO A CA 1
ATOM 680 C C . PRO A 1 84 ? -9.649 1.184 -19.249 1.00 86.00 84 PRO A C 1
ATOM 682 O O . PRO A 1 84 ? -9.446 1.631 -18.123 1.00 86.00 84 PRO A O 1
ATOM 685 N N . GLU A 1 85 ? -10.620 0.302 -19.497 1.00 86.44 85 GLU A N 1
ATOM 686 C CA . GLU A 1 85 ? -11.521 -0.254 -18.480 1.00 86.44 85 GLU A CA 1
ATOM 687 C C . GLU A 1 85 ? -10.899 -1.436 -17.711 1.00 86.44 85 GLU A C 1
ATOM 689 O O . GLU A 1 85 ? -11.337 -1.777 -16.612 1.00 86.44 85 GLU A O 1
ATOM 694 N N . MET A 1 86 ? -9.843 -2.055 -18.253 1.00 85.88 86 MET A N 1
ATOM 695 C CA . MET A 1 86 ? -9.205 -3.202 -17.616 1.00 85.88 86 MET A CA 1
ATOM 696 C C . MET A 1 86 ? -8.459 -2.777 -16.346 1.00 85.88 86 MET A C 1
ATOM 698 O O . MET A 1 86 ? -7.630 -1.865 -16.342 1.00 85.88 86 MET A O 1
ATOM 702 N N . GLY A 1 87 ? -8.710 -3.491 -15.248 1.00 89.19 87 GLY A N 1
ATOM 703 C CA . GLY A 1 87 ? -8.039 -3.252 -13.976 1.00 89.19 87 GLY A CA 1
ATOM 704 C C . GLY A 1 87 ? -6.537 -3.553 -14.031 1.00 89.19 87 GLY A C 1
ATOM 705 O O . GLY A 1 87 ? -6.080 -4.473 -14.709 1.00 89.19 87 GLY A O 1
ATOM 706 N N . PHE A 1 88 ? -5.743 -2.816 -13.245 1.00 87.62 88 PHE A N 1
ATOM 707 C CA . PHE A 1 88 ? -4.288 -3.017 -13.152 1.00 87.62 88 PHE A CA 1
ATOM 708 C C . PHE A 1 88 ? -3.889 -4.459 -12.803 1.00 87.62 88 PHE A C 1
ATOM 710 O O . PHE A 1 88 ? -2.904 -4.969 -13.336 1.00 87.62 88 PHE A O 1
ATOM 717 N N . GLY A 1 89 ? -4.648 -5.118 -11.921 1.00 90.88 89 GLY A N 1
ATOM 718 C CA . GLY A 1 89 ? -4.381 -6.501 -11.526 1.00 90.88 89 GLY A CA 1
ATOM 719 C C . GLY A 1 89 ? -4.511 -7.484 -12.689 1.00 90.88 89 GLY A C 1
ATOM 720 O O . GLY A 1 89 ? -3.673 -8.373 -12.829 1.00 90.88 89 GLY A O 1
ATOM 721 N N . ASP A 1 90 ? -5.509 -7.298 -13.550 1.00 91.75 90 ASP A N 1
ATOM 722 C CA . ASP A 1 90 ? -5.752 -8.190 -14.684 1.00 91.75 90 ASP A CA 1
ATOM 723 C C . ASP A 1 90 ? -4.798 -7.894 -15.843 1.00 91.75 90 ASP A C 1
ATOM 725 O O . ASP A 1 90 ? -4.244 -8.830 -16.420 1.00 91.75 90 ASP A O 1
ATOM 729 N N . MET A 1 91 ? -4.455 -6.617 -16.065 1.00 91.56 91 MET A N 1
ATOM 730 C CA . MET A 1 91 ? -3.336 -6.238 -16.937 1.00 91.56 91 MET A CA 1
ATOM 731 C C . MET A 1 91 ? -2.038 -6.936 -16.520 1.00 91.56 91 MET A C 1
ATOM 733 O O . MET A 1 91 ? -1.345 -7.505 -17.358 1.00 91.56 91 MET A O 1
ATOM 737 N N . ALA A 1 92 ? -1.696 -6.917 -15.228 1.00 92.69 92 ALA A N 1
ATOM 738 C CA . ALA A 1 92 ? -0.458 -7.518 -14.739 1.00 92.69 92 ALA A CA 1
ATOM 739 C C . ALA A 1 92 ? -0.426 -9.043 -14.939 1.00 92.69 92 ALA A C 1
ATOM 741 O O . ALA A 1 92 ? 0.598 -9.577 -15.368 1.00 92.69 92 ALA A O 1
ATOM 742 N N . LYS A 1 93 ? -1.542 -9.739 -14.674 1.00 95.25 93 LYS A N 1
ATOM 743 C CA . LYS A 1 93 ? -1.667 -11.183 -14.939 1.00 95.25 93 LYS A CA 1
ATOM 744 C C . LYS A 1 93 ? -1.487 -11.489 -16.424 1.00 95.25 93 LYS A C 1
ATOM 746 O O . LYS A 1 93 ? -0.702 -12.367 -16.772 1.00 95.25 93 LYS A O 1
ATOM 751 N N . TYR A 1 94 ? -2.173 -10.737 -17.284 1.00 93.81 94 TYR A N 1
ATOM 752 C CA . TYR A 1 94 ? -2.094 -10.901 -18.731 1.00 93.81 94 TYR A CA 1
ATOM 753 C C . TYR A 1 94 ? -0.666 -10.693 -19.253 1.00 93.81 94 TYR A C 1
ATOM 755 O O . TYR A 1 94 ? -0.141 -11.541 -19.968 1.00 93.81 94 TYR A O 1
ATOM 763 N N . ILE A 1 95 ? 0.008 -9.618 -18.828 1.00 95.00 95 ILE A N 1
ATOM 764 C CA . ILE A 1 95 ? 1.409 -9.345 -19.187 1.00 95.00 95 ILE A CA 1
ATOM 765 C C . ILE A 1 95 ? 2.328 -10.487 -18.728 1.00 95.00 95 ILE A C 1
ATOM 767 O O . ILE A 1 95 ? 3.223 -10.888 -19.468 1.00 95.00 95 ILE A O 1
ATOM 771 N N . GLY A 1 96 ? 2.108 -11.040 -17.531 1.00 95.00 96 GLY A N 1
ATOM 772 C CA . GLY A 1 96 ? 2.899 -12.163 -17.023 1.00 95.00 96 GLY A CA 1
ATOM 773 C C . GLY A 1 96 ? 2.795 -13.418 -17.896 1.00 95.00 96 GLY A C 1
ATOM 774 O O . GLY A 1 96 ? 3.812 -14.057 -18.166 1.00 95.00 96 GLY A O 1
ATOM 775 N N . ILE A 1 97 ? 1.589 -13.740 -18.375 1.00 95.44 97 ILE A N 1
ATOM 776 C CA . ILE A 1 97 ? 1.356 -14.853 -19.312 1.00 95.44 97 ILE A CA 1
ATOM 777 C C . ILE A 1 97 ? 2.055 -14.569 -20.645 1.00 95.44 97 ILE A C 1
ATOM 779 O O . ILE A 1 97 ? 2.852 -15.381 -21.104 1.00 95.44 97 ILE A O 1
ATOM 783 N N . GLN A 1 98 ? 1.854 -13.372 -21.203 1.00 94.50 98 GLN A N 1
ATOM 784 C CA . GLN A 1 98 ? 2.468 -12.962 -22.468 1.00 94.50 98 GLN A CA 1
ATOM 785 C C . GLN A 1 98 ? 3.997 -13.047 -22.440 1.00 94.50 98 GLN A C 1
ATOM 787 O O . GLN A 1 98 ? 4.606 -13.510 -23.396 1.00 94.50 98 GLN A O 1
ATOM 792 N N . TRP A 1 99 ? 4.636 -12.646 -21.338 1.00 95.00 99 TRP A N 1
ATOM 793 C CA . TRP A 1 99 ? 6.087 -12.777 -21.193 1.00 95.00 99 TRP A CA 1
ATOM 794 C C . TRP A 1 99 ? 6.555 -14.236 -21.182 1.00 95.00 99 TRP A C 1
ATOM 796 O O . TRP A 1 99 ? 7.602 -14.555 -21.743 1.00 95.00 99 TRP A O 1
ATOM 806 N N . LYS A 1 100 ? 5.792 -15.123 -20.533 1.00 94.75 100 LYS A N 1
ATOM 807 C CA . LYS A 1 100 ? 6.116 -16.550 -20.445 1.00 94.75 100 LYS A CA 1
ATOM 808 C C . LYS A 1 100 ? 6.033 -17.230 -21.814 1.00 94.75 100 LYS A C 1
ATOM 810 O O . LYS A 1 100 ? 6.909 -18.034 -22.132 1.00 94.75 100 LYS A O 1
ATOM 815 N N . ASP A 1 101 ? 5.029 -16.862 -22.605 1.00 93.75 101 ASP A N 1
ATOM 816 C CA . ASP A 1 101 ? 4.759 -17.438 -23.927 1.00 93.75 101 ASP A CA 1
ATOM 817 C C . ASP A 1 101 ? 5.570 -16.766 -25.053 1.00 93.75 101 ASP A C 1
ATOM 819 O O . ASP A 1 101 ? 5.614 -17.259 -26.179 1.00 93.75 101 ASP A O 1
ATOM 823 N N . MET A 1 102 ? 6.254 -15.658 -24.757 1.00 92.25 102 MET A N 1
ATOM 824 C CA . MET A 1 102 ? 7.045 -14.898 -25.723 1.00 92.25 102 MET A CA 1
ATOM 825 C C . MET A 1 102 ? 8.201 -15.718 -26.309 1.00 92.25 102 MET A C 1
ATOM 827 O O . MET A 1 102 ? 8.924 -16.402 -25.575 1.00 92.25 102 MET A O 1
ATOM 831 N N . SER A 1 103 ? 8.440 -15.589 -27.616 1.00 91.31 103 SER A N 1
ATOM 832 C CA . SER A 1 103 ? 9.574 -16.230 -28.290 1.00 91.31 103 SER A CA 1
ATOM 833 C C . SER A 1 103 ? 10.922 -15.692 -27.784 1.00 91.31 103 SER A C 1
ATOM 835 O O . SER A 1 103 ? 11.004 -14.589 -27.239 1.00 91.31 103 SER A O 1
ATOM 837 N N . SER A 1 104 ? 12.005 -16.457 -27.959 1.00 85.44 104 SER A N 1
ATOM 838 C CA . SER A 1 104 ? 13.353 -15.979 -27.618 1.00 85.44 104 SER A CA 1
ATOM 839 C C . SER A 1 104 ? 13.738 -14.740 -28.429 1.00 85.44 104 SER A C 1
ATOM 841 O O . SER A 1 104 ? 14.291 -13.805 -27.864 1.00 85.44 104 SER A O 1
ATOM 843 N N . ALA A 1 105 ? 13.375 -14.693 -29.714 1.00 87.81 105 ALA A N 1
ATOM 844 C CA . ALA A 1 105 ? 13.660 -13.566 -30.599 1.00 87.81 105 ALA A CA 1
ATOM 845 C C . ALA A 1 105 ? 12.996 -12.261 -30.125 1.00 87.81 105 ALA A C 1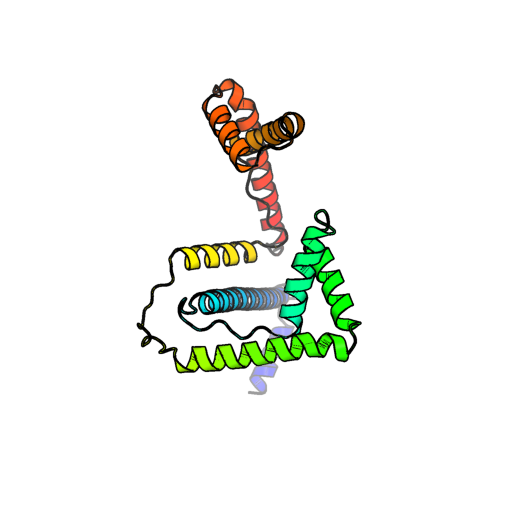
ATOM 847 O O . ALA A 1 105 ? 13.633 -11.207 -30.103 1.00 87.81 105 ALA A O 1
ATOM 848 N N . ASP A 1 106 ? 11.741 -12.331 -29.677 1.00 86.75 106 ASP A N 1
ATOM 849 C CA . ASP A 1 106 ? 11.028 -11.162 -29.151 1.00 86.75 106 ASP A CA 1
ATOM 850 C C . ASP A 1 106 ? 11.573 -10.733 -27.780 1.00 86.75 106 ASP A C 1
ATOM 852 O O . ASP A 1 106 ? 11.651 -9.536 -27.481 1.00 86.75 106 ASP A O 1
ATOM 856 N N . ARG A 1 107 ? 12.026 -11.694 -26.958 1.00 91.88 107 ARG A N 1
ATOM 857 C CA . ARG A 1 107 ? 12.703 -11.409 -25.683 1.00 91.88 107 ARG A CA 1
ATOM 858 C C . ARG A 1 107 ? 14.053 -10.726 -25.880 1.00 91.88 107 ARG A C 1
ATOM 860 O O . ARG A 1 107 ? 14.366 -9.817 -25.111 1.00 91.88 107 ARG A O 1
ATOM 867 N N . THR A 1 108 ? 14.803 -11.075 -26.928 1.00 94.44 108 THR A N 1
ATOM 868 C CA . THR A 1 108 ? 16.125 -10.493 -27.219 1.00 94.44 108 THR A CA 1
ATOM 869 C C . THR A 1 108 ? 16.081 -8.970 -27.325 1.00 94.44 108 THR A C 1
ATOM 871 O O . THR A 1 108 ? 16.965 -8.286 -26.811 1.00 94.44 108 THR A O 1
ATOM 874 N N . ARG A 1 109 ? 15.017 -8.397 -27.905 1.00 94.44 109 ARG A N 1
ATOM 875 C CA . ARG A 1 109 ? 14.829 -6.935 -27.940 1.00 94.44 109 ARG A CA 1
ATOM 876 C C . ARG A 1 109 ? 14.872 -6.321 -26.532 1.00 94.44 109 ARG A C 1
ATOM 878 O O . ARG A 1 109 ? 15.470 -5.262 -26.340 1.00 94.44 109 ARG A O 1
ATOM 885 N N . TYR A 1 110 ? 14.231 -6.960 -25.556 1.00 96.31 110 TYR A N 1
ATOM 886 C CA . TYR A 1 110 ? 14.183 -6.492 -24.170 1.00 96.31 110 TYR A CA 1
ATOM 887 C C . TYR A 1 110 ? 15.468 -6.788 -23.397 1.00 96.31 110 TYR A C 1
ATOM 889 O O . TYR A 1 110 ? 15.840 -6.003 -22.526 1.00 96.31 110 TYR A O 1
ATOM 897 N N . GLU A 1 111 ? 16.165 -7.873 -23.728 1.00 95.50 111 GLU A N 1
ATOM 898 C CA . GLU A 1 111 ? 17.493 -8.189 -23.189 1.00 95.50 111 GLU A CA 1
ATOM 899 C C . GLU A 1 111 ? 18.515 -7.122 -23.593 1.00 95.50 111 GLU A C 1
ATOM 901 O O . GLU A 1 111 ? 19.175 -6.558 -22.726 1.00 95.50 111 GLU A O 1
ATOM 906 N N . ILE A 1 112 ? 18.532 -6.717 -24.867 1.00 96.31 112 ILE A N 1
ATOM 907 C CA . ILE A 1 112 ? 19.381 -5.616 -25.351 1.00 96.31 112 ILE A CA 1
ATOM 908 C C . ILE A 1 112 ? 19.063 -4.304 -24.613 1.00 96.31 112 ILE A C 1
ATOM 910 O O . ILE A 1 112 ? 19.970 -3.549 -24.252 1.00 96.31 112 ILE A O 1
ATOM 914 N N . MET A 1 113 ? 17.778 -4.012 -24.366 1.00 96.12 113 MET A N 1
ATOM 915 C CA . MET A 1 113 ? 17.385 -2.841 -23.572 1.00 96.12 113 MET A CA 1
ATOM 916 C C . MET A 1 113 ? 17.901 -2.930 -22.132 1.00 96.12 113 MET A C 1
ATOM 918 O O . MET A 1 113 ? 18.423 -1.940 -21.622 1.00 96.12 113 MET A O 1
ATOM 922 N N . ALA A 1 114 ? 17.794 -4.098 -21.498 1.00 96.94 114 ALA A N 1
ATOM 923 C CA . ALA A 1 114 ? 18.284 -4.337 -20.144 1.00 96.94 114 ALA A CA 1
ATOM 924 C C . ALA A 1 114 ? 19.807 -4.205 -20.039 1.00 96.94 114 ALA A C 1
ATOM 926 O O . ALA A 1 114 ? 20.299 -3.573 -19.105 1.00 96.94 114 ALA A O 1
ATOM 927 N N . ASP A 1 115 ? 20.549 -4.721 -21.016 1.00 96.44 115 ASP A N 1
ATOM 928 C CA . ASP A 1 115 ? 22.008 -4.611 -21.056 1.00 96.44 115 ASP A CA 1
ATOM 929 C C . ASP A 1 115 ? 22.457 -3.162 -21.232 1.00 96.44 115 ASP A C 1
ATOM 931 O O . ASP A 1 115 ? 23.320 -2.675 -20.497 1.00 96.44 115 ASP A O 1
ATOM 935 N N . ARG A 1 116 ? 21.808 -2.416 -22.135 1.00 96.25 116 ARG A N 1
ATOM 936 C CA . ARG A 1 116 ? 22.055 -0.977 -22.282 1.00 96.25 116 ARG A CA 1
ATOM 937 C C . ARG A 1 116 ? 21.783 -0.231 -20.975 1.00 96.25 116 ARG A C 1
ATOM 939 O O . ARG A 1 116 ? 22.522 0.687 -20.613 1.00 96.25 116 ARG A O 1
ATOM 946 N N . ASP A 1 117 ? 20.721 -0.615 -20.277 1.00 96.12 117 ASP A N 1
ATOM 947 C CA . ASP A 1 117 ? 20.323 -0.009 -19.016 1.00 96.12 117 ASP A CA 1
ATOM 948 C C . ASP A 1 117 ? 21.292 -0.315 -17.869 1.00 96.12 117 ASP A C 1
ATOM 950 O O . ASP A 1 117 ? 21.598 0.561 -17.056 1.00 96.12 117 ASP A O 1
ATOM 954 N N . LYS A 1 118 ? 21.838 -1.534 -17.861 1.00 95.19 118 LYS A N 1
ATOM 955 C CA . LYS A 1 118 ? 22.926 -1.960 -16.983 1.00 95.19 118 LYS A CA 1
ATOM 956 C C . LYS A 1 118 ? 24.186 -1.131 -17.215 1.00 95.19 118 LYS A C 1
ATOM 958 O O . LYS A 1 118 ? 24.718 -0.586 -16.252 1.00 95.19 118 LYS A O 1
ATOM 963 N N . THR A 1 119 ? 24.606 -0.937 -18.466 1.00 95.81 119 THR A N 1
ATOM 964 C CA .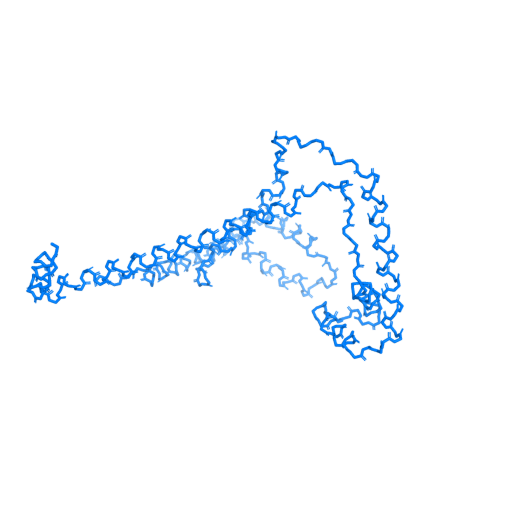 THR A 1 119 ? 25.754 -0.070 -18.786 1.00 95.81 119 THR A CA 1
ATOM 965 C C . THR A 1 119 ? 25.519 1.376 -18.345 1.00 95.81 119 THR A C 1
ATOM 967 O O . THR A 1 119 ? 26.431 2.033 -17.845 1.00 95.81 119 THR A O 1
ATOM 970 N N . ARG A 1 120 ? 24.295 1.893 -18.513 1.00 95.94 120 ARG A N 1
ATOM 971 C CA . ARG A 1 120 ? 23.911 3.220 -18.012 1.00 95.94 120 ARG A CA 1
ATOM 972 C C . ARG A 1 120 ? 24.066 3.296 -16.492 1.00 95.94 120 ARG A C 1
ATOM 974 O O . ARG A 1 120 ? 24.696 4.226 -16.007 1.00 95.94 120 ARG A O 1
ATOM 981 N N . TYR A 1 121 ? 23.563 2.304 -15.756 1.00 93.94 121 TYR A N 1
ATOM 982 C CA . TYR A 1 121 ? 23.702 2.253 -14.299 1.00 93.94 121 TYR A CA 1
ATOM 983 C C . TYR A 1 121 ? 25.165 2.177 -13.847 1.00 93.94 121 TYR A C 1
ATOM 985 O O . TYR A 1 121 ? 25.543 2.861 -12.903 1.00 93.94 121 TYR A O 1
ATOM 993 N N . GLU A 1 122 ? 25.993 1.377 -14.521 1.00 92.81 122 GLU A N 1
ATOM 994 C CA . GLU A 1 122 ? 27.428 1.266 -14.230 1.00 92.81 122 GLU A CA 1
ATOM 995 C C . GLU A 1 122 ? 28.150 2.609 -14.415 1.00 92.81 122 GLU A C 1
ATOM 997 O O . GLU A 1 122 ? 28.948 2.995 -13.561 1.00 92.81 122 GLU A O 1
ATOM 1002 N N . LYS A 1 123 ? 27.825 3.363 -15.474 1.00 93.06 123 LYS A N 1
ATOM 1003 C CA . LYS A 1 123 ? 28.354 4.720 -15.695 1.00 93.06 123 LYS A CA 1
ATOM 1004 C C . LYS A 1 123 ? 27.878 5.705 -14.631 1.00 93.06 123 LYS A C 1
ATOM 1006 O O . LYS A 1 123 ? 28.695 6.421 -14.056 1.00 93.06 123 LYS A O 1
ATOM 1011 N N . ASP A 1 124 ? 26.579 5.711 -14.336 1.00 90.12 124 ASP A N 1
ATOM 1012 C CA . ASP A 1 124 ? 26.005 6.581 -13.307 1.00 90.12 124 ASP A CA 1
ATOM 1013 C C . ASP A 1 124 ? 26.661 6.301 -11.944 1.00 90.12 124 ASP A C 1
ATOM 1015 O O . ASP A 1 124 ? 26.988 7.231 -11.208 1.00 90.12 124 ASP A O 1
ATOM 1019 N N . LEU A 1 125 ? 26.927 5.027 -11.631 1.00 88.69 125 LEU A N 1
ATOM 1020 C CA . LEU A 1 125 ? 27.597 4.604 -10.402 1.00 88.69 125 LEU A CA 1
ATOM 1021 C C . LEU A 1 125 ? 29.059 5.061 -10.330 1.00 88.69 125 LEU A C 1
ATOM 1023 O O . LEU A 1 125 ? 29.499 5.449 -9.255 1.00 88.69 125 LEU A O 1
ATOM 1027 N N . GLN A 1 126 ? 29.793 5.068 -11.447 1.00 88.12 126 GLN A N 1
ATOM 1028 C CA . GLN A 1 126 ? 31.165 5.599 -11.495 1.00 88.12 126 GLN A CA 1
A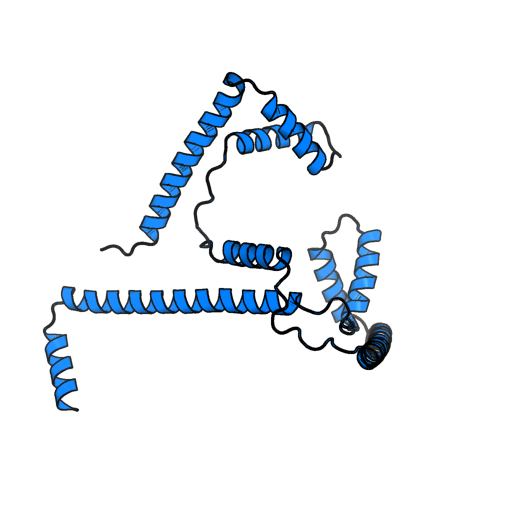TOM 1029 C C . GLN A 1 126 ? 31.216 7.106 -11.221 1.00 88.12 126 GLN A C 1
ATOM 1031 O O . GLN A 1 126 ? 32.153 7.590 -10.594 1.00 88.12 126 GLN A O 1
ATOM 1036 N N . THR A 1 127 ? 30.208 7.850 -11.679 1.00 86.88 127 THR A N 1
ATOM 1037 C CA . THR A 1 127 ? 30.097 9.296 -11.419 1.00 86.88 127 THR A CA 1
ATOM 1038 C C . THR A 1 127 ? 29.487 9.622 -10.056 1.00 86.88 127 THR A C 1
ATOM 1040 O O . THR A 1 127 ? 29.583 10.755 -9.582 1.00 86.88 127 THR A O 1
ATOM 1043 N N . TYR A 1 128 ? 28.845 8.643 -9.419 1.00 85.06 128 TYR A N 1
ATOM 1044 C CA . TYR A 1 128 ? 28.183 8.826 -8.141 1.00 85.06 128 TYR A CA 1
ATOM 1045 C C . TYR A 1 128 ? 29.193 8.749 -6.998 1.00 85.06 128 TYR A C 1
ATOM 1047 O O . TYR A 1 128 ? 29.648 7.677 -6.603 1.00 85.06 128 TYR A O 1
ATOM 1055 N N . SER A 1 129 ? 29.484 9.906 -6.413 1.00 77.31 129 SER A N 1
ATOM 1056 C CA . SER A 1 129 ? 30.115 9.975 -5.101 1.00 77.31 129 SER A CA 1
ATOM 1057 C C . SER A 1 129 ? 29.026 9.874 -4.038 1.00 77.31 129 SER A C 1
ATOM 1059 O O . SER A 1 129 ? 28.184 10.769 -3.922 1.00 77.31 129 SER A O 1
ATOM 1061 N N . LYS A 1 130 ? 29.018 8.769 -3.282 1.00 70.88 130 LYS A N 1
ATOM 1062 C CA . LYS A 1 130 ? 28.160 8.644 -2.101 1.00 70.88 130 LYS A CA 1
ATOM 1063 C C . LYS A 1 130 ? 28.599 9.744 -1.127 1.00 70.88 130 LYS A C 1
ATOM 1065 O O . LYS A 1 130 ? 29.770 9.740 -0.746 1.00 70.88 130 LYS A O 1
ATOM 1070 N N . PRO A 1 131 ? 27.715 10.672 -0.722 1.00 64.88 131 PRO A N 1
ATOM 1071 C CA . PRO A 1 131 ? 28.039 11.590 0.360 1.00 64.88 131 PRO A CA 1
ATOM 1072 C C . PRO A 1 131 ? 28.510 10.764 1.561 1.00 64.88 131 PRO A C 1
ATOM 1074 O O . PRO A 1 131 ? 27.873 9.750 1.869 1.00 64.88 131 PRO A O 1
ATOM 1077 N N . GLU A 1 132 ? 29.617 11.160 2.198 1.00 56.94 132 GLU A N 1
ATOM 1078 C CA . GLU A 1 132 ? 30.031 10.588 3.484 1.00 56.94 132 GLU A CA 1
ATOM 1079 C C . GLU A 1 132 ? 28.794 10.495 4.378 1.00 56.94 132 GLU A C 1
ATOM 1081 O O . GLU A 1 132 ? 27.992 11.434 4.438 1.00 56.94 132 GLU A O 1
ATOM 1086 N N . GLU A 1 133 ? 28.571 9.319 4.967 1.00 56.09 133 GLU A N 1
ATOM 1087 C CA . GLU A 1 133 ? 27.423 9.099 5.835 1.00 56.09 133 GLU A CA 1
ATOM 1088 C C . GLU A 1 133 ? 27.419 10.193 6.897 1.00 56.09 133 GLU A C 1
ATOM 1090 O O . GLU A 1 133 ? 28.262 10.204 7.786 1.00 56.09 133 GLU A O 1
ATOM 1095 N N . ILE A 1 134 ? 26.461 11.120 6.814 1.00 49.69 134 ILE A N 1
ATOM 1096 C CA . ILE A 1 134 ? 26.118 11.929 7.973 1.00 49.69 134 ILE A CA 1
ATOM 1097 C C . ILE A 1 134 ? 25.535 10.925 8.961 1.00 49.69 134 ILE A C 1
ATOM 1099 O O . ILE A 1 134 ? 24.361 10.541 8.869 1.00 49.69 134 ILE A O 1
ATOM 1103 N N . GLU A 1 135 ? 26.394 10.435 9.849 1.00 43.28 135 GLU A N 1
ATOM 1104 C CA . GLU A 1 135 ? 26.028 9.698 11.044 1.00 43.28 135 GLU A CA 1
ATOM 1105 C C . GLU A 1 135 ? 24.927 10.515 11.735 1.00 43.28 135 GLU A C 1
ATOM 1107 O O . GLU A 1 135 ? 25.151 11.618 12.228 1.00 43.28 135 GLU A O 1
ATOM 1112 N N . GLY A 1 136 ? 23.682 10.041 11.644 1.00 48.06 136 GLY A N 1
ATOM 1113 C CA . GLY A 1 136 ? 22.526 10.764 12.172 1.00 48.06 136 GLY A CA 1
ATOM 1114 C C . GLY A 1 136 ? 21.635 11.489 11.160 1.00 48.06 136 GLY A C 1
ATOM 1115 O O . GLY A 1 136 ? 20.837 12.317 11.593 1.00 48.06 136 GLY A O 1
ATOM 1116 N N . ALA A 1 137 ? 21.668 11.161 9.858 1.00 48.66 137 ALA A N 1
ATOM 1117 C CA . ALA A 1 137 ? 20.616 11.579 8.923 1.00 48.66 137 ALA A CA 1
ATOM 1118 C C . ALA A 1 137 ? 19.231 11.170 9.466 1.00 48.66 137 ALA A C 1
ATOM 1120 O O . ALA A 1 137 ? 18.800 10.006 9.402 1.00 48.66 137 ALA A O 1
ATOM 1121 N N . VAL A 1 138 ? 18.565 12.151 10.076 1.00 48.66 138 VAL A N 1
ATOM 1122 C CA . VAL A 1 138 ? 17.270 12.016 10.730 1.00 48.66 138 VAL A CA 1
ATOM 1123 C C . VAL A 1 138 ? 16.294 11.522 9.669 1.00 48.66 138 VAL A C 1
ATOM 1125 O O . VAL A 1 138 ? 16.219 12.124 8.597 1.00 48.66 138 VAL A O 1
ATOM 1128 N N . PRO A 1 139 ? 15.566 10.415 9.904 1.00 53.53 139 PRO A N 1
ATOM 1129 C CA . PRO A 1 139 ? 14.579 9.967 8.939 1.00 53.53 139 PRO A CA 1
ATOM 1130 C C . PRO A 1 139 ? 13.602 11.116 8.709 1.00 53.53 139 PRO A C 1
ATOM 1132 O O . PRO A 1 139 ? 13.078 11.645 9.694 1.00 53.53 139 PRO A O 1
ATOM 1135 N N . ASP A 1 140 ? 13.379 11.475 7.442 1.00 55.78 140 ASP A N 1
ATOM 1136 C CA . ASP A 1 140 ? 12.328 12.411 7.051 1.00 55.78 140 ASP A CA 1
ATOM 1137 C C . ASP A 1 140 ? 11.060 12.063 7.847 1.00 55.78 140 ASP A C 1
ATOM 1139 O O . ASP A 1 140 ? 10.648 10.895 7.910 1.00 55.78 140 ASP A O 1
ATOM 1143 N N . ALA A 1 141 ? 10.486 13.060 8.522 1.00 58.09 141 ALA A N 1
ATOM 1144 C CA . ALA A 1 141 ? 9.300 12.895 9.351 1.00 58.09 141 ALA A CA 1
ATOM 1145 C C . ALA A 1 141 ? 8.172 12.191 8.573 1.00 58.09 141 ALA A C 1
ATOM 1147 O O . ALA A 1 141 ? 7.452 11.368 9.140 1.00 58.09 141 ALA A O 1
ATOM 1148 N N . SER A 1 142 ? 8.093 12.409 7.254 1.00 56.69 142 SER A N 1
ATOM 1149 C CA . SER A 1 142 ? 7.143 11.737 6.364 1.00 56.69 142 SER A CA 1
ATOM 1150 C C . SER A 1 142 ? 7.337 10.208 6.305 1.00 56.69 142 SER A C 1
ATOM 1152 O O . SER A 1 142 ? 6.365 9.449 6.241 1.00 56.69 142 SER A O 1
ATOM 1154 N N . VAL A 1 143 ? 8.584 9.731 6.396 1.00 60.09 143 VAL A N 1
ATOM 1155 C CA . VAL A 1 143 ? 8.954 8.308 6.367 1.00 60.09 143 VAL A CA 1
ATOM 1156 C C . VAL A 1 143 ? 8.663 7.640 7.710 1.00 60.09 143 VAL A C 1
ATOM 1158 O O . VAL A 1 143 ? 8.188 6.502 7.719 1.00 60.09 143 VAL A O 1
ATOM 1161 N N . LYS A 1 144 ? 8.877 8.339 8.836 1.00 62.62 144 LYS A N 1
ATOM 1162 C CA . LYS A 1 144 ? 8.512 7.829 10.173 1.00 62.62 144 LYS A CA 1
ATOM 1163 C C . LYS A 1 144 ? 7.003 7.634 10.301 1.00 62.62 144 LYS A C 1
ATOM 1165 O O . LYS A 1 144 ? 6.564 6.538 10.638 1.00 62.62 144 LYS A O 1
ATOM 1170 N N . VAL A 1 145 ? 6.220 8.646 9.923 1.00 62.84 145 VAL A N 1
ATOM 1171 C CA . VAL A 1 145 ? 4.748 8.598 9.972 1.00 62.84 145 VAL A CA 1
ATOM 1172 C C . VAL A 1 145 ? 4.199 7.448 9.112 1.00 62.84 145 VAL A C 1
ATOM 1174 O O . VAL A 1 145 ? 3.291 6.718 9.514 1.00 62.84 145 VAL A O 1
ATOM 1177 N N . GLN A 1 146 ? 4.781 7.204 7.934 1.00 59.34 146 GLN A N 1
ATOM 1178 C CA . GLN A 1 146 ? 4.351 6.098 7.070 1.00 59.34 146 GLN A CA 1
ATOM 1179 C C . GLN A 1 146 ? 4.779 4.709 7.581 1.00 59.34 146 GLN A C 1
ATOM 1181 O O . GLN A 1 146 ? 4.053 3.732 7.396 1.00 59.34 146 GLN A O 1
ATOM 1186 N N . ALA A 1 147 ? 5.929 4.593 8.247 1.00 64.44 147 ALA A N 1
ATOM 1187 C CA . ALA A 1 147 ? 6.346 3.342 8.879 1.00 64.44 147 ALA A CA 1
ATOM 1188 C C . ALA A 1 147 ? 5.456 2.998 10.088 1.00 64.44 147 ALA A C 1
ATOM 1190 O O . ALA A 1 147 ? 5.007 1.859 10.223 1.00 64.44 147 ALA A O 1
ATOM 1191 N N . GLU A 1 148 ? 5.122 3.988 10.918 1.00 66.69 148 GLU A N 1
ATOM 1192 C CA . GLU A 1 148 ? 4.215 3.818 12.058 1.00 66.69 148 GLU A CA 1
ATOM 1193 C C . GLU A 1 148 ? 2.796 3.433 11.628 1.00 66.69 148 GLU A C 1
ATOM 1195 O O . GLU A 1 148 ? 2.192 2.540 12.225 1.00 66.69 148 GLU A O 1
ATOM 1200 N N . THR A 1 149 ? 2.274 4.017 10.545 1.00 65.31 149 THR A N 1
ATOM 1201 C CA . THR A 1 149 ? 0.957 3.628 10.004 1.00 65.31 149 THR A CA 1
ATOM 1202 C C . THR A 1 149 ? 0.937 2.190 9.472 1.00 65.31 149 THR A C 1
ATOM 1204 O O . THR A 1 149 ? -0.049 1.478 9.678 1.00 65.31 149 THR A O 1
ATOM 1207 N N . LEU A 1 150 ? 2.021 1.710 8.848 1.00 64.44 150 LEU A N 1
ATOM 1208 C CA . LEU A 1 150 ? 2.149 0.306 8.434 1.00 64.44 150 LEU A CA 1
ATOM 1209 C C . LEU A 1 150 ? 2.266 -0.648 9.633 1.00 64.44 150 LEU A C 1
ATOM 1211 O O . LEU A 1 150 ? 1.615 -1.695 9.627 1.00 64.44 150 LEU A O 1
ATOM 1215 N N . LYS A 1 151 ? 3.027 -0.281 10.677 1.00 66.88 151 LYS A N 1
ATOM 1216 C CA . LYS A 1 151 ? 3.081 -1.036 11.945 1.00 66.88 151 LYS A CA 1
ATOM 1217 C C . LYS A 1 151 ? 1.701 -1.112 12.603 1.00 66.88 151 LYS A C 1
ATOM 1219 O O . LYS A 1 151 ? 1.257 -2.193 12.969 1.00 66.88 151 LYS A O 1
ATOM 1224 N N . SER A 1 152 ? 0.997 0.016 12.693 1.00 63.62 152 SER A N 1
ATOM 1225 C CA . SER A 1 152 ? -0.364 0.117 13.238 1.00 63.62 152 SER A CA 1
ATOM 1226 C C . SER A 1 152 ? -1.354 -0.790 12.499 1.00 63.62 152 SER A C 1
ATOM 1228 O O . SER A 1 152 ? -2.103 -1.529 13.134 1.00 63.62 152 SER A O 1
ATOM 1230 N N . ARG A 1 153 ? -1.315 -0.819 11.159 1.00 62.19 153 ARG A N 1
ATOM 1231 C CA . ARG A 1 153 ? -2.183 -1.697 10.354 1.00 62.19 153 ARG A CA 1
ATOM 1232 C C . ARG A 1 153 ? -1.899 -3.187 10.557 1.00 62.19 153 ARG A C 1
ATOM 1234 O O . ARG A 1 153 ? -2.835 -3.968 10.455 1.00 62.19 153 ARG A O 1
ATOM 1241 N N . ARG A 1 154 ? -0.646 -3.573 10.834 1.00 63.53 154 ARG A N 1
ATOM 1242 C CA . ARG A 1 154 ? -0.233 -4.972 11.066 1.00 63.53 154 ARG A CA 1
ATOM 1243 C C . ARG A 1 154 ? -0.451 -5.453 12.505 1.00 63.53 154 ARG A C 1
ATOM 1245 O O . ARG A 1 154 ? -0.590 -6.648 12.707 1.00 63.53 154 ARG A O 1
ATOM 1252 N N . LYS A 1 155 ? -0.507 -4.540 13.484 1.00 64.25 155 LYS A N 1
ATOM 1253 C CA . LYS A 1 155 ? -0.813 -4.851 14.896 1.00 64.25 155 LYS A CA 1
ATOM 1254 C C . LYS A 1 155 ? -2.306 -5.048 15.179 1.00 64.25 155 LYS A C 1
ATOM 1256 O O . LYS A 1 155 ? -2.661 -5.484 16.268 1.00 64.25 155 LYS A O 1
ATOM 1261 N N . ARG A 1 156 ? -3.193 -4.705 14.240 1.00 67.44 156 ARG A N 1
ATOM 1262 C CA . ARG A 1 156 ? -4.625 -4.994 14.388 1.00 67.44 156 ARG A CA 1
ATOM 1263 C C . ARG A 1 156 ? -4.824 -6.495 14.224 1.00 67.44 156 ARG A C 1
ATOM 1265 O O . ARG A 1 156 ? -4.488 -7.030 13.170 1.00 67.44 156 ARG A O 1
ATOM 1272 N N . ALA A 1 157 ? -5.358 -7.156 15.250 1.00 71.69 157 ALA A N 1
ATOM 1273 C CA . ALA A 1 157 ? -5.731 -8.559 15.134 1.00 71.69 157 ALA A CA 1
ATOM 1274 C C . ALA A 1 157 ? -6.715 -8.731 13.957 1.00 71.69 157 ALA A C 1
ATOM 1276 O O . ALA A 1 157 ? -7.529 -7.828 13.730 1.00 71.69 157 ALA A O 1
ATOM 1277 N N . PRO A 1 158 ? -6.669 -9.854 13.215 1.00 72.69 158 PRO A N 1
ATOM 1278 C CA . PRO A 1 158 ? -7.500 -10.071 12.025 1.00 72.69 158 PRO A CA 1
ATOM 1279 C C . PRO A 1 158 ? -8.997 -9.815 12.248 1.00 72.69 158 PRO A C 1
ATOM 1281 O O . PRO A 1 158 ? -9.671 -9.332 11.343 1.00 72.69 158 PRO A O 1
ATOM 1284 N N . ASN A 1 159 ? -9.475 -10.057 13.473 1.00 77.88 159 ASN A N 1
ATOM 1285 C CA . ASN A 1 159 ? -10.872 -9.903 13.878 1.00 77.88 159 ASN A CA 1
ATOM 1286 C C . ASN A 1 159 ? -11.072 -8.814 14.948 1.00 77.88 159 ASN A C 1
ATOM 1288 O O . ASN A 1 159 ? -12.060 -8.843 15.673 1.00 77.88 159 ASN A O 1
ATOM 1292 N N . ALA A 1 160 ? -10.132 -7.872 15.088 1.00 83.12 160 ALA A N 1
ATOM 1293 C CA . ALA A 1 160 ? -10.300 -6.767 16.027 1.00 83.12 160 ALA A CA 1
ATOM 1294 C C . ALA A 1 160 ? -11.503 -5.890 15.614 1.00 83.12 160 ALA A C 1
ATOM 1296 O O . ALA A 1 160 ? -11.574 -5.484 14.444 1.00 83.12 160 ALA A O 1
ATOM 1297 N N . PRO A 1 161 ? -12.400 -5.541 16.555 1.00 85.69 161 PRO A N 1
ATOM 1298 C CA . PRO A 1 161 ? -13.514 -4.635 16.301 1.00 85.69 161 PRO A CA 1
ATOM 1299 C C . PRO A 1 161 ? -13.042 -3.317 15.689 1.00 85.69 161 PRO A C 1
ATOM 1301 O O . PRO A 1 161 ? -12.018 -2.744 16.083 1.00 85.69 161 PRO A O 1
ATOM 1304 N N . LYS A 1 162 ? -13.777 -2.821 14.692 1.00 87.06 162 LYS A N 1
ATOM 1305 C CA . LYS A 1 162 ? -13.465 -1.528 14.070 1.00 87.06 162 LYS A CA 1
ATOM 1306 C C . LYS A 1 162 ? -13.924 -0.407 14.995 1.00 87.06 162 LYS A C 1
ATOM 1308 O O . LYS A 1 162 ? -15.001 -0.493 15.560 1.00 87.06 162 LYS A O 1
ATOM 1313 N N . HIS A 1 163 ? -13.129 0.658 15.095 1.00 88.06 163 HIS A N 1
ATOM 1314 C CA . HIS A 1 163 ? -13.484 1.842 15.883 1.00 88.06 163 HIS A CA 1
ATOM 1315 C C . HIS A 1 163 ? -14.887 2.380 15.555 1.00 88.06 163 HIS A C 1
ATOM 1317 O O . HIS A 1 163 ? -15.296 2.300 14.390 1.00 88.06 163 HIS A O 1
ATOM 1323 N N . PRO A 1 164 ? -15.573 2.981 16.546 1.00 92.56 164 PRO A N 1
ATOM 1324 C CA . PRO A 1 164 ? -16.928 3.466 16.363 1.00 92.56 164 PRO A CA 1
ATOM 1325 C C . PRO A 1 164 ? -16.961 4.643 15.389 1.00 92.56 164 PRO A C 1
ATOM 1327 O O . PRO A 1 164 ? -16.060 5.489 15.345 1.00 92.56 164 PRO A O 1
ATOM 1330 N N . ILE A 1 165 ? -18.014 4.676 14.587 1.00 94.00 165 ILE A N 1
ATOM 1331 C CA . ILE A 1 165 ? -18.282 5.677 13.568 1.00 94.00 165 ILE A CA 1
ATOM 1332 C C . ILE A 1 165 ? -18.836 6.929 14.254 1.00 94.00 165 ILE A C 1
ATOM 1334 O O . ILE A 1 165 ? -19.786 6.875 15.030 1.00 94.00 165 ILE A O 1
ATOM 1338 N N . SER A 1 166 ? -18.239 8.085 13.961 1.00 94.38 166 SER A N 1
ATOM 1339 C CA . SER A 1 166 ? -18.711 9.367 14.488 1.00 94.38 166 SER A CA 1
ATOM 1340 C C . SER A 1 166 ? -19.958 9.867 13.755 1.00 94.38 166 SER A C 1
ATOM 1342 O O . SER A 1 166 ? -20.211 9.495 12.607 1.00 94.38 166 SER A O 1
ATOM 1344 N N . ALA A 1 167 ? -20.693 10.791 14.380 1.00 92.56 167 ALA A N 1
ATOM 1345 C CA . ALA A 1 167 ? -21.907 11.384 13.809 1.00 92.56 167 ALA A CA 1
ATOM 1346 C C . ALA A 1 167 ? -21.658 11.973 12.410 1.00 92.56 167 ALA A C 1
ATOM 1348 O O . ALA A 1 167 ? -22.396 11.715 11.462 1.00 92.56 167 ALA A O 1
ATOM 1349 N N . TYR A 1 168 ? -20.530 12.670 12.250 1.00 92.50 168 TYR A N 1
ATOM 1350 C CA . TYR A 1 168 ? -20.104 13.204 10.961 1.00 92.50 168 TYR A CA 1
ATOM 1351 C C . TYR A 1 168 ? -19.914 12.115 9.895 1.00 92.50 168 TYR A C 1
ATOM 1353 O O . TYR A 1 168 ? -20.278 12.317 8.742 1.00 92.50 168 TYR A O 1
ATOM 1361 N N . LEU A 1 169 ? -19.351 10.955 10.243 1.00 93.38 169 LEU A N 1
ATOM 1362 C CA . LEU A 1 169 ? -19.116 9.885 9.270 1.00 93.38 169 LEU A CA 1
ATOM 1363 C C . LEU A 1 169 ? -20.412 9.190 8.832 1.00 93.38 169 LEU A C 1
ATOM 1365 O O . LEU A 1 169 ? -20.502 8.794 7.669 1.00 93.38 169 LEU A O 1
ATOM 1369 N N . PHE A 1 170 ? -21.418 9.098 9.707 1.00 93.50 170 PHE A N 1
ATOM 1370 C CA . PHE A 1 170 ? -22.766 8.677 9.311 1.00 93.50 170 PHE A CA 1
ATOM 1371 C C . PHE A 1 170 ? -23.379 9.655 8.306 1.00 93.50 170 PHE A C 1
ATOM 1373 O O . PHE A 1 170 ? -23.829 9.233 7.240 1.00 93.50 170 PHE A O 1
ATOM 1380 N N . PHE A 1 171 ? -23.280 10.958 8.580 1.00 92.88 171 PHE A N 1
ATOM 1381 C CA . PHE A 1 171 ? -23.715 11.998 7.648 1.00 92.88 171 PHE A CA 1
ATOM 1382 C C . PHE A 1 171 ? -22.979 11.924 6.304 1.00 92.88 171 PHE A C 1
ATOM 1384 O O . PHE A 1 171 ? -23.602 11.933 5.244 1.00 92.88 171 PHE A O 1
ATOM 1391 N N . VAL A 1 172 ? -21.651 11.777 6.318 1.00 91.19 172 VAL A N 1
ATOM 1392 C CA . VAL A 1 172 ? -20.848 11.622 5.095 1.00 91.19 172 VAL A CA 1
ATOM 1393 C C . VAL A 1 172 ? -21.290 10.399 4.295 1.00 91.19 172 VAL A C 1
ATOM 1395 O O . VAL A 1 172 ? -21.354 10.474 3.069 1.00 91.19 172 VAL A O 1
ATOM 1398 N N . ALA A 1 173 ? -21.586 9.273 4.949 1.00 89.62 173 ALA A N 1
ATOM 1399 C CA . ALA A 1 173 ? -22.022 8.057 4.268 1.00 89.62 173 ALA A CA 1
ATOM 1400 C C . ALA A 1 173 ? -23.361 8.253 3.539 1.00 89.62 173 ALA A C 1
ATOM 1402 O O . ALA A 1 173 ? -23.497 7.823 2.390 1.00 89.62 173 ALA A O 1
ATOM 1403 N N . GLU A 1 174 ? -24.315 8.936 4.169 1.00 89.94 174 GLU A N 1
ATOM 1404 C CA . GLU A 1 174 ? -25.610 9.268 3.574 1.00 89.94 174 GLU A CA 1
ATOM 1405 C C . GLU A 1 174 ? -25.469 10.261 2.416 1.00 89.94 174 GLU A C 1
ATOM 1407 O O . GLU A 1 174 ? -25.900 9.983 1.293 1.00 89.94 174 GLU A O 1
ATOM 1412 N N . GLN A 1 175 ? -24.766 11.373 2.641 1.00 88.69 175 GLN A N 1
ATOM 1413 C CA . GLN A 1 175 ? -24.556 12.391 1.613 1.00 88.69 175 GLN A CA 1
ATOM 1414 C C . GLN A 1 175 ? -23.764 11.844 0.428 1.00 88.69 175 GLN A C 1
ATOM 1416 O O . GLN A 1 175 ? -24.049 12.180 -0.716 1.00 88.69 175 GLN A O 1
ATOM 1421 N N . ARG A 1 176 ? -22.801 10.945 0.658 1.00 82.62 176 ARG A N 1
ATOM 1422 C CA . ARG A 1 176 ? -22.067 10.294 -0.431 1.00 82.62 176 ARG A CA 1
ATOM 1423 C C . ARG A 1 176 ? -22.979 9.410 -1.282 1.00 82.62 176 ARG A C 1
ATOM 1425 O O . ARG A 1 17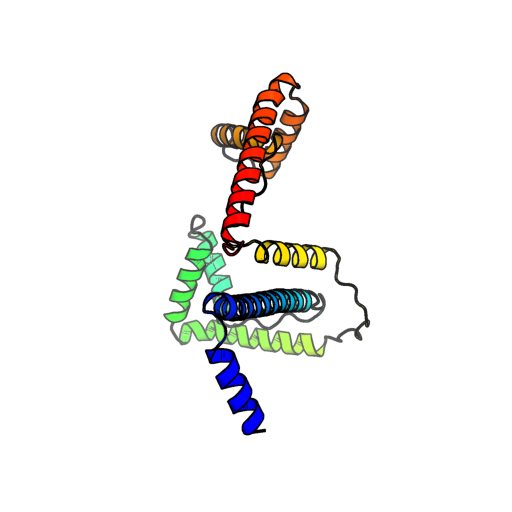6 ? -22.813 9.410 -2.499 1.00 82.62 176 ARG A O 1
ATOM 1432 N N . ARG A 1 177 ? -23.929 8.679 -0.683 1.00 83.00 177 ARG A N 1
ATOM 1433 C CA . ARG A 1 177 ? -24.924 7.893 -1.439 1.00 83.00 177 ARG A CA 1
ATOM 1434 C C . ARG A 1 177 ? -25.805 8.808 -2.292 1.00 83.00 177 ARG A C 1
ATOM 1436 O O . ARG A 1 177 ? -25.957 8.552 -3.483 1.00 83.00 177 ARG A O 1
ATOM 1443 N N . ALA A 1 178 ? -26.298 9.903 -1.717 1.00 81.38 178 ALA A N 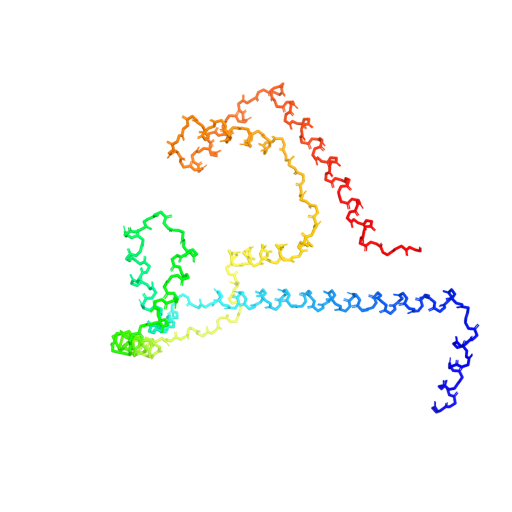1
ATOM 1444 C CA . ALA A 1 178 ? -27.136 10.871 -2.423 1.00 81.38 178 ALA A CA 1
ATOM 1445 C C . ALA A 1 178 ? -26.384 11.609 -3.552 1.00 81.38 178 ALA A C 1
ATOM 1447 O O . ALA A 1 178 ? -26.882 11.729 -4.674 1.00 81.38 178 ALA A O 1
ATOM 1448 N N . LEU A 1 179 ? -25.155 12.064 -3.292 1.00 73.81 179 LEU A N 1
ATOM 1449 C CA . LEU A 1 179 ? -24.325 12.790 -4.260 1.00 73.81 179 LEU A CA 1
ATOM 1450 C C . LEU A 1 179 ? -23.797 11.883 -5.376 1.00 73.81 179 LEU A C 1
ATOM 1452 O O . LEU A 1 179 ? -23.676 12.328 -6.514 1.00 73.81 179 LEU A O 1
ATOM 1456 N N . SER A 1 180 ? -23.539 10.603 -5.086 1.00 69.12 180 SER A N 1
ATOM 1457 C CA . SER A 1 180 ? -23.183 9.623 -6.118 1.00 69.12 180 SER A CA 1
ATOM 1458 C C . SER A 1 180 ? -24.320 9.376 -7.112 1.00 69.12 180 SER A C 1
ATOM 1460 O O . SER A 1 180 ? -24.038 9.024 -8.253 1.00 69.12 180 SER A O 1
ATOM 1462 N N . ALA A 1 181 ? -25.581 9.541 -6.700 1.00 75.00 181 ALA A N 1
ATOM 1463 C CA . ALA A 1 181 ? -26.742 9.377 -7.574 1.00 75.00 181 ALA A CA 1
ATOM 1464 C C . ALA A 1 181 ? -27.043 10.636 -8.406 1.00 75.00 181 ALA A C 1
ATOM 1466 O O . ALA A 1 181 ? -27.524 10.541 -9.529 1.00 75.00 181 ALA A O 1
ATOM 1467 N N . THR A 1 182 ? -26.754 11.819 -7.859 1.00 74.38 182 THR A N 1
ATOM 1468 C CA . THR A 1 182 ? -27.161 13.116 -8.434 1.00 74.38 182 THR A CA 1
ATOM 1469 C C . THR A 1 182 ? -26.047 13.856 -9.171 1.00 74.38 182 THR A C 1
ATOM 1471 O O . THR A 1 182 ? -26.326 14.756 -9.958 1.00 74.38 182 THR A O 1
ATOM 1474 N N . CYS A 1 183 ? -24.783 13.505 -8.938 1.00 62.28 183 CYS A N 1
ATOM 1475 C CA . CYS A 1 183 ? -23.624 14.137 -9.571 1.00 62.28 183 CYS A CA 1
ATOM 1476 C C . CYS A 1 183 ? -22.622 13.084 -10.086 1.00 62.28 183 CYS A C 1
ATOM 1478 O O . CYS A 1 183 ? -21.518 12.972 -9.537 1.00 62.28 183 CYS A O 1
ATOM 1480 N N . PRO A 1 184 ? -22.956 12.319 -11.144 1.00 71.19 184 PRO A N 1
ATOM 1481 C CA . PRO A 1 184 ? -21.990 11.436 -11.787 1.00 71.19 184 PRO A CA 1
ATOM 1482 C C . PRO A 1 184 ? -20.889 12.281 -12.453 1.00 71.19 184 PRO A C 1
ATOM 1484 O O . PRO A 1 184 ? -21.156 13.044 -13.374 1.00 71.19 184 PRO A O 1
ATOM 1487 N N . GLY A 1 185 ? -19.649 12.183 -11.961 1.00 72.88 185 GLY A N 1
ATOM 1488 C CA . GLY A 1 185 ? -18.471 12.826 -12.571 1.00 72.88 185 GLY A CA 1
ATOM 1489 C C . GLY A 1 185 ? -17.701 13.812 -11.686 1.00 72.88 185 GLY A C 1
ATOM 1490 O O . GLY A 1 185 ? -16.580 14.173 -12.036 1.00 72.88 185 GLY A O 1
ATOM 1491 N N . LYS A 1 186 ? -18.232 14.213 -10.522 1.00 75.19 186 LYS A N 1
ATOM 1492 C CA . LYS A 1 186 ? -17.454 15.003 -9.549 1.00 75.19 186 LYS A CA 1
ATOM 1493 C C . LYS A 1 186 ? -16.423 14.132 -8.842 1.00 75.19 186 LYS A C 1
ATOM 1495 O O . LYS A 1 186 ? -16.688 12.977 -8.498 1.00 75.19 186 LYS A O 1
ATOM 1500 N N . THR A 1 187 ? -15.244 14.692 -8.588 1.00 79.88 187 THR A N 1
ATOM 1501 C CA . THR A 1 187 ? -14.188 13.957 -7.891 1.00 79.88 187 THR A CA 1
ATOM 1502 C C . THR A 1 187 ? -14.535 13.806 -6.409 1.00 79.88 187 THR A C 1
ATOM 1504 O O . THR A 1 187 ? -15.146 14.680 -5.794 1.00 79.88 187 THR A O 1
ATOM 1507 N N . PHE A 1 188 ? -14.104 12.703 -5.787 1.00 75.94 188 PHE A N 1
ATOM 1508 C CA . PHE A 1 188 ? -14.334 12.460 -4.355 1.00 75.94 188 PHE A CA 1
ATOM 1509 C C . PHE A 1 188 ? -13.864 13.625 -3.470 1.00 75.94 188 PHE A C 1
ATOM 1511 O O . PHE A 1 188 ? -14.487 13.920 -2.453 1.00 75.94 188 PHE A O 1
ATOM 1518 N N . LYS A 1 189 ? -12.778 14.300 -3.868 1.00 81.06 189 LYS A N 1
ATOM 1519 C CA . LYS A 1 189 ? -12.207 15.432 -3.134 1.00 81.06 189 LYS A CA 1
ATOM 1520 C C . LYS A 1 189 ? -13.163 16.628 -3.097 1.00 81.06 189 LYS A C 1
ATOM 1522 O O . LYS A 1 189 ? -13.341 17.213 -2.038 1.00 81.06 189 LYS A O 1
ATOM 1527 N N . GLU A 1 190 ? -13.806 16.945 -4.217 1.00 84.00 190 GLU A N 1
ATOM 1528 C CA . GLU A 1 190 ? -14.789 18.033 -4.305 1.00 84.00 190 GLU A CA 1
ATOM 1529 C C . GLU A 1 190 ? -16.058 17.701 -3.514 1.00 84.00 190 GLU A C 1
ATOM 1531 O O . GLU A 1 190 ? -16.569 18.546 -2.781 1.00 84.00 190 GLU A O 1
ATOM 1536 N N . LEU A 1 191 ? -16.521 16.448 -3.595 1.00 83.00 191 LEU A N 1
ATOM 1537 C CA . LEU A 1 191 ? -17.665 15.973 -2.812 1.00 83.00 191 LEU A CA 1
ATOM 1538 C C . LEU A 1 191 ? -17.388 16.041 -1.306 1.00 83.00 191 LEU A C 1
ATOM 1540 O O . LEU A 1 191 ? -18.235 16.489 -0.542 1.00 83.00 191 LEU A O 1
ATOM 1544 N N . ALA A 1 192 ? -16.195 15.637 -0.865 1.00 85.50 192 ALA A N 1
ATOM 1545 C CA . ALA A 1 192 ? -15.813 15.701 0.543 1.00 85.50 192 ALA A CA 1
ATOM 1546 C C . ALA A 1 192 ? -15.788 17.145 1.074 1.00 85.50 192 ALA A C 1
ATOM 1548 O O . ALA A 1 192 ? -16.201 17.388 2.208 1.00 85.50 192 ALA A O 1
ATOM 1549 N N . THR A 1 193 ? -15.337 18.103 0.257 1.00 89.00 193 THR A N 1
ATOM 1550 C CA . THR A 1 193 ? -15.379 19.527 0.603 1.00 89.00 193 THR A CA 1
ATOM 1551 C C . THR A 1 193 ? -16.818 20.026 0.756 1.00 89.00 193 THR A C 1
ATOM 1553 O O . THR A 1 193 ? -17.123 20.644 1.776 1.00 89.00 193 THR A O 1
ATOM 1556 N N . ASP A 1 194 ? -17.711 19.712 -0.189 1.00 86.75 194 ASP A N 1
ATOM 1557 C CA . ASP A 1 194 ? -19.130 20.103 -0.123 1.00 86.75 194 ASP A CA 1
ATOM 1558 C C . ASP A 1 194 ? -19.830 19.523 1.119 1.00 86.75 194 ASP A C 1
ATOM 1560 O O . ASP A 1 194 ? -20.474 20.244 1.881 1.00 86.75 194 ASP A O 1
ATOM 1564 N N . ILE A 1 195 ? -19.624 18.232 1.399 1.00 90.25 195 ILE A N 1
ATOM 1565 C CA . ILE A 1 195 ? -20.180 17.562 2.585 1.00 90.25 195 ILE A CA 1
ATOM 1566 C C . ILE A 1 195 ? -19.683 18.226 3.879 1.00 90.25 195 ILE A C 1
ATOM 1568 O O . ILE A 1 195 ? -20.463 18.431 4.809 1.00 90.25 195 ILE A O 1
ATOM 1572 N N . GLY A 1 196 ? -18.406 18.614 3.943 1.00 90.50 196 GLY A N 1
ATOM 1573 C CA . GLY A 1 196 ? -17.850 19.309 5.104 1.00 90.50 196 GLY A CA 1
ATOM 1574 C C . GLY A 1 196 ? -18.515 20.664 5.371 1.00 90.50 196 GLY A C 1
ATOM 1575 O O . GLY A 1 196 ? -18.782 21.000 6.527 1.00 90.50 196 GLY A O 1
ATOM 1576 N N . PHE A 1 197 ? -18.821 21.431 4.319 1.00 91.69 197 PHE A N 1
ATOM 1577 C CA . PHE A 1 197 ? -19.568 22.685 4.450 1.00 91.69 197 PHE A CA 1
ATOM 1578 C C . PHE A 1 197 ? -21.008 22.447 4.902 1.00 91.69 197 PHE A C 1
ATOM 1580 O O . PHE A 1 197 ? -21.464 23.108 5.834 1.00 91.69 197 PHE A O 1
ATOM 1587 N N . ARG A 1 198 ? -21.689 21.455 4.318 1.00 90.25 198 ARG A N 1
ATOM 1588 C CA . ARG A 1 198 ? -23.055 21.084 4.715 1.00 90.25 198 ARG A CA 1
ATOM 1589 C C . ARG A 1 198 ? -23.132 20.683 6.185 1.00 90.25 198 ARG A C 1
ATOM 1591 O O . ARG A 1 198 ? -23.984 21.193 6.895 1.00 90.25 198 ARG A O 1
ATOM 1598 N N . TRP A 1 199 ? -22.199 19.862 6.675 1.00 92.00 199 TRP A N 1
ATOM 1599 C CA . TRP A 1 199 ? -22.159 19.463 8.088 1.00 92.00 199 TRP A CA 1
ATOM 1600 C C . TRP A 1 199 ? -22.008 20.653 9.045 1.00 92.00 199 TRP A C 1
ATOM 1602 O O . TRP A 1 199 ? -22.659 20.706 10.092 1.00 92.00 199 TRP A O 1
ATOM 1612 N N . LYS A 1 200 ? -21.159 21.628 8.691 1.00 92.06 200 LYS A N 1
ATOM 1613 C CA . LYS A 1 200 ? -20.994 22.863 9.475 1.00 92.06 200 LYS A CA 1
ATOM 1614 C C . LYS A 1 200 ? -22.265 23.715 9.486 1.00 92.06 200 LYS A C 1
ATOM 1616 O O . LYS A 1 200 ? -22.522 24.361 10.495 1.00 92.06 200 LYS A O 1
ATOM 1621 N N . GLY A 1 201 ? -23.035 23.685 8.400 1.00 90.62 201 GLY A N 1
ATOM 1622 C CA . GLY A 1 201 ? -24.302 24.401 8.263 1.00 90.62 201 GLY A CA 1
ATOM 1623 C C . GLY A 1 201 ? -25.512 23.731 8.921 1.00 90.62 201 GLY A C 1
ATOM 1624 O O . GLY A 1 201 ? -26.528 24.399 9.062 1.00 90.62 201 GLY A O 1
ATOM 1625 N N . LEU A 1 202 ? -25.423 22.458 9.330 1.00 91.50 202 LEU A N 1
ATOM 1626 C CA . LEU A 1 202 ? -26.522 21.783 10.031 1.00 91.50 202 LEU A CA 1
ATOM 1627 C C . LEU A 1 202 ? -26.783 22.416 11.401 1.00 91.50 202 LEU A C 1
ATOM 1629 O O . LEU A 1 202 ? -25.846 22.708 12.150 1.00 91.50 202 LEU A O 1
ATOM 1633 N N . SER A 1 203 ? -28.059 22.555 11.739 1.00 92.38 203 SER A N 1
ATOM 1634 C CA . SER A 1 203 ? -28.503 22.867 13.095 1.00 92.38 203 SER A CA 1
ATOM 1635 C C . SER A 1 203 ? -28.300 21.677 14.037 1.00 92.38 203 SER A C 1
ATOM 1637 O O . SER A 1 203 ? -28.119 20.536 13.607 1.00 92.38 203 SER A O 1
ATOM 1639 N N . ASP A 1 204 ? -28.347 21.926 15.344 1.00 88.44 204 ASP A N 1
ATOM 1640 C CA . ASP A 1 204 ? -28.167 20.862 16.336 1.00 88.44 204 ASP A CA 1
ATOM 1641 C C . ASP A 1 204 ? -29.289 19.813 16.273 1.00 88.44 204 ASP A C 1
ATOM 1643 O O . ASP A 1 204 ? -29.008 18.622 16.396 1.00 88.44 204 ASP A O 1
ATOM 1647 N N . ALA A 1 205 ? -30.520 20.228 15.951 1.00 92.12 205 ALA A N 1
ATOM 1648 C CA . ALA A 1 205 ? -31.649 19.323 15.720 1.00 92.12 205 ALA A CA 1
ATOM 1649 C C . ALA A 1 205 ? -31.433 18.416 14.494 1.00 92.12 205 ALA A C 1
ATOM 1651 O O . ALA A 1 205 ? -31.763 17.235 14.512 1.00 92.12 205 ALA A O 1
ATOM 1652 N N . GLU A 1 206 ? -30.820 18.932 13.425 1.00 90.81 206 GLU A N 1
ATOM 1653 C CA . GLU A 1 206 ? -30.504 18.121 12.242 1.00 90.81 206 GLU A CA 1
ATOM 1654 C C . GLU A 1 206 ? -29.281 17.218 12.460 1.00 90.81 206 GLU A C 1
ATOM 1656 O O . GLU A 1 206 ? -29.120 16.211 11.768 1.00 90.81 206 GLU A O 1
ATOM 1661 N N . ARG A 1 207 ? -28.409 17.551 13.423 1.00 92.75 207 ARG A N 1
ATOM 1662 C CA . ARG A 1 207 ? -27.282 16.699 13.835 1.00 92.75 207 ARG A CA 1
ATOM 1663 C C . ARG A 1 207 ? -27.704 15.577 14.778 1.00 92.75 207 ARG A C 1
ATOM 1665 O O . ARG A 1 207 ? -27.047 14.536 14.790 1.00 92.75 207 ARG A O 1
ATOM 1672 N N . GLU A 1 208 ? -28.779 15.768 15.534 1.00 93.62 208 GLU A N 1
ATOM 1673 C CA . GLU A 1 208 ? -29.308 14.827 16.523 1.00 93.62 208 GLU A CA 1
ATOM 1674 C C . GLU A 1 208 ? -29.436 13.372 16.027 1.00 93.62 208 GLU A C 1
ATOM 1676 O O . GLU A 1 208 ? -28.867 12.492 16.681 1.00 93.62 208 GLU A O 1
ATOM 1681 N N . PRO A 1 209 ? -30.049 13.061 14.863 1.00 94.75 209 PRO A N 1
ATOM 1682 C CA . PRO A 1 209 ? -30.145 11.675 14.389 1.00 94.75 209 PRO A CA 1
ATOM 1683 C C . PRO A 1 209 ? -28.774 11.028 14.134 1.00 94.75 209 PRO A C 1
ATOM 1685 O O . PRO A 1 209 ? -28.582 9.827 14.361 1.00 94.75 209 PRO A O 1
ATOM 1688 N N . TYR A 1 210 ? -27.784 11.815 13.708 1.00 93.81 210 TYR A N 1
ATOM 1689 C CA . TYR A 1 210 ? -26.421 11.332 13.493 1.00 93.81 210 TYR A CA 1
ATOM 1690 C C . TYR A 1 210 ? -25.664 11.149 14.810 1.00 93.81 210 TYR A C 1
ATOM 1692 O O . TYR A 1 210 ? -24.875 10.213 14.936 1.00 93.81 210 TYR A O 1
ATOM 1700 N N . ILE A 1 211 ? -25.901 12.021 15.795 1.00 92.94 211 ILE A N 1
ATOM 1701 C CA . ILE A 1 211 ? -25.352 11.891 17.151 1.00 92.94 211 ILE A CA 1
ATOM 1702 C C . ILE A 1 211 ? -25.896 10.623 17.812 1.00 92.94 211 ILE A C 1
ATOM 1704 O O . ILE A 1 211 ? -25.114 9.847 18.361 1.00 92.94 211 ILE A O 1
ATOM 1708 N N . LEU A 1 212 ? -27.198 10.363 17.682 1.00 94.06 212 LEU A N 1
ATOM 1709 C CA . LEU A 1 212 ? -27.826 9.142 18.179 1.00 94.06 212 LEU A CA 1
ATOM 1710 C C . LEU A 1 212 ? -27.240 7.894 17.503 1.00 94.06 212 LEU A C 1
ATOM 1712 O O . LEU A 1 212 ? -26.846 6.951 18.187 1.00 94.06 212 LEU A O 1
ATOM 1716 N N . SER A 1 213 ? -27.098 7.917 16.174 1.00 93.00 213 SER A N 1
ATOM 1717 C CA . SER A 1 213 ? -26.473 6.819 15.419 1.00 93.00 213 SER A CA 1
ATOM 1718 C C . SER A 1 213 ? -25.026 6.563 15.861 1.00 93.00 213 SER A C 1
ATOM 1720 O O . SER A 1 213 ? -24.611 5.415 16.002 1.00 93.00 213 SER A O 1
ATOM 1722 N N . ALA A 1 214 ? -24.259 7.622 16.136 1.00 94.31 214 ALA A N 1
ATOM 1723 C CA . ALA A 1 214 ? -22.898 7.514 16.658 1.00 94.31 214 ALA A CA 1
ATOM 1724 C C . ALA A 1 214 ? -22.840 6.967 18.088 1.00 94.31 214 ALA A C 1
ATOM 1726 O O . ALA A 1 214 ? -21.928 6.205 18.406 1.00 94.31 214 ALA A O 1
ATOM 1727 N N . SER A 1 215 ? -23.811 7.318 18.936 1.00 93.44 215 SER A N 1
ATOM 1728 C CA . SER A 1 215 ? -23.952 6.743 20.278 1.00 93.44 215 SER A CA 1
ATOM 1729 C C . SER A 1 215 ? -24.227 5.242 20.206 1.00 93.44 215 SER A C 1
ATOM 1731 O O . SER A 1 215 ? -23.516 4.4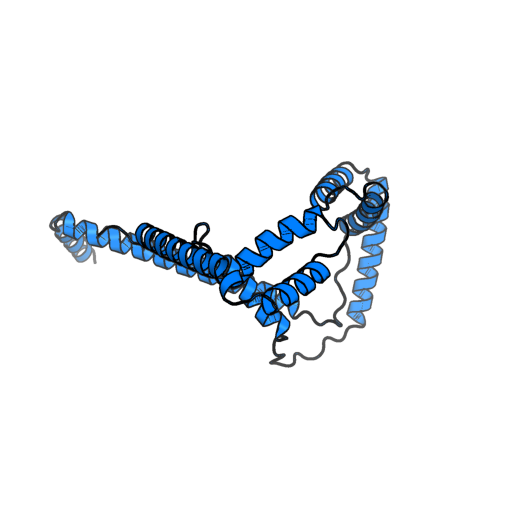59 20.828 1.00 93.44 215 SER A O 1
ATOM 1733 N N . ALA A 1 216 ? -25.178 4.824 19.367 1.00 93.62 216 ALA A N 1
ATOM 1734 C CA . ALA A 1 216 ? -25.480 3.410 19.157 1.00 93.62 216 ALA A CA 1
ATOM 1735 C C . ALA A 1 216 ? -24.276 2.638 18.581 1.00 93.62 216 ALA A C 1
ATOM 1737 O O . ALA A 1 216 ? -24.000 1.507 18.982 1.00 93.62 216 ALA A O 1
ATOM 1738 N N . ASP A 1 217 ? -23.508 3.247 17.669 1.00 93.00 217 ASP A N 1
ATOM 1739 C CA . ASP A 1 217 ? -22.304 2.613 17.124 1.00 93.00 217 ASP A CA 1
ATOM 1740 C C . ASP A 1 217 ? -21.172 2.498 18.150 1.00 93.00 217 ASP A C 1
ATOM 1742 O O . ASP A 1 217 ? -20.398 1.538 18.127 1.00 93.00 217 ASP A O 1
ATOM 1746 N N . LYS A 1 218 ? -21.097 3.454 19.081 1.00 93.12 218 LYS A N 1
ATOM 1747 C CA . LYS A 1 218 ? -20.190 3.398 20.226 1.00 93.12 218 LYS A CA 1
ATOM 1748 C C . LYS A 1 218 ? -20.527 2.219 21.135 1.00 93.12 218 LYS A C 1
ATOM 1750 O O . LYS A 1 218 ? -19.623 1.456 21.459 1.00 93.12 218 LYS A O 1
ATOM 1755 N N . GLU A 1 219 ? -21.800 2.018 21.461 1.00 93.81 219 GLU A N 1
ATOM 1756 C CA . GLU A 1 219 ? -22.259 0.861 22.244 1.00 93.81 219 GLU A CA 1
ATOM 1757 C C . GLU A 1 219 ? -21.983 -0.464 21.521 1.00 93.81 219 GLU A C 1
ATOM 1759 O O . GLU A 1 219 ? -21.545 -1.442 22.128 1.00 93.81 219 GLU A O 1
ATOM 1764 N N . ARG A 1 220 ? -22.191 -0.502 20.198 1.00 94.44 220 ARG A N 1
ATOM 1765 C CA . ARG A 1 220 ? -21.827 -1.653 19.363 1.00 94.44 220 ARG A CA 1
ATOM 1766 C C . ARG A 1 220 ? -20.335 -1.968 19.474 1.00 94.44 220 ARG A C 1
ATOM 1768 O O . ARG A 1 220 ? -19.980 -3.126 19.667 1.00 94.44 220 ARG A O 1
ATOM 1775 N N . TYR A 1 221 ? -19.469 -0.960 19.369 1.00 92.06 221 TYR A N 1
ATOM 1776 C CA . TYR A 1 221 ? -18.023 -1.147 19.496 1.00 92.06 221 TYR A CA 1
ATOM 1777 C C . TYR A 1 221 ? -17.610 -1.586 20.903 1.00 92.06 221 TYR A C 1
ATOM 1779 O O . TYR A 1 221 ? -16.735 -2.436 21.030 1.00 92.06 221 TYR A O 1
ATOM 1787 N N . GLU A 1 222 ? -18.210 -1.018 21.951 1.00 90.56 222 GLU A N 1
ATOM 1788 C CA . GLU A 1 222 ? -17.938 -1.406 23.340 1.00 90.56 222 GLU A CA 1
ATOM 1789 C C . GLU A 1 222 ? -18.268 -2.887 23.567 1.00 90.56 222 GLU A C 1
ATOM 1791 O O . GLU A 1 222 ? -17.410 -3.627 24.046 1.00 90.56 222 GLU A O 1
ATOM 1796 N N . ARG A 1 223 ? -19.424 -3.350 23.079 1.00 90.25 223 ARG A N 1
ATOM 1797 C CA . ARG A 1 223 ? -19.819 -4.765 23.113 1.00 90.25 223 ARG A CA 1
ATOM 1798 C C . ARG A 1 223 ? -18.875 -5.668 22.321 1.00 90.25 223 ARG A C 1
ATOM 1800 O O . ARG A 1 223 ? -18.358 -6.636 22.865 1.00 90.25 223 ARG A O 1
ATOM 1807 N N . GLU A 1 224 ? -18.600 -5.339 21.055 1.00 90.62 224 GLU A N 1
ATOM 1808 C CA . GLU A 1 224 ? -17.675 -6.122 20.220 1.00 90.62 224 GLU A CA 1
ATOM 1809 C C . GLU A 1 224 ? -16.270 -6.177 20.851 1.00 90.62 224 GLU A C 1
ATOM 1811 O O . GLU A 1 224 ? -15.575 -7.189 20.765 1.00 90.62 224 GLU A O 1
ATOM 1816 N N . LYS A 1 225 ? -15.831 -5.091 21.501 1.00 88.00 225 LYS A N 1
ATOM 1817 C CA . LYS A 1 225 ? -14.546 -5.015 22.205 1.00 88.00 225 LYS A CA 1
ATOM 1818 C C . LYS A 1 225 ? -14.522 -5.911 23.441 1.00 88.00 225 LYS A C 1
ATOM 1820 O O . LYS A 1 225 ? -13.496 -6.547 23.675 1.00 88.00 225 LYS A O 1
ATOM 1825 N N . GLU A 1 226 ? -15.601 -5.963 24.214 1.00 87.44 226 GLU A N 1
ATOM 1826 C CA . GLU A 1 226 ? -15.741 -6.871 25.358 1.00 87.44 226 GLU A CA 1
ATOM 1827 C C . GLU A 1 226 ? -15.775 -8.336 24.914 1.00 87.44 226 GLU A C 1
ATOM 1829 O O . GLU A 1 226 ? -15.038 -9.153 25.461 1.00 87.44 226 GLU A O 1
ATOM 1834 N N . GLU A 1 227 ? -16.537 -8.664 23.869 1.00 87.25 227 GLU A N 1
ATOM 1835 C CA . GLU A 1 227 ? -16.585 -10.010 23.281 1.00 87.25 227 GLU A CA 1
ATOM 1836 C C . GLU A 1 227 ? -15.217 -10.449 22.744 1.00 87.25 227 GLU A C 1
ATOM 1838 O O . GLU A 1 227 ? -14.798 -11.593 22.944 1.00 87.25 227 GLU A O 1
ATOM 1843 N N . PHE A 1 228 ? -14.497 -9.531 22.091 1.00 83.94 228 PHE A N 1
ATOM 1844 C CA . PHE A 1 228 ? -13.139 -9.765 21.615 1.00 83.94 228 PHE A CA 1
ATOM 1845 C C . PHE A 1 228 ? -12.166 -9.964 22.782 1.00 83.94 228 PHE A C 1
ATOM 1847 O O . PHE A 1 228 ? -11.369 -10.899 22.753 1.00 83.94 228 PHE A O 1
ATOM 1854 N N . ALA A 1 229 ? -12.252 -9.137 23.830 1.00 80.25 229 ALA A N 1
ATOM 1855 C CA . ALA A 1 229 ? -11.445 -9.296 25.036 1.00 80.25 229 ALA A CA 1
ATOM 1856 C C . ALA A 1 229 ? -11.722 -10.644 25.724 1.00 80.25 229 ALA A C 1
ATOM 1858 O O . ALA A 1 229 ? -10.772 -11.344 26.077 1.00 80.25 229 ALA A O 1
ATOM 1859 N N . GLY A 1 230 ? -12.994 -11.043 25.820 1.00 72.94 230 GLY A N 1
ATOM 1860 C CA . GLY A 1 230 ? -13.438 -12.316 26.388 1.00 72.94 230 GLY A CA 1
ATOM 1861 C C . GLY A 1 230 ? -12.966 -13.541 25.601 1.00 72.94 230 GLY A C 1
ATOM 1862 O O . GLY A 1 230 ? -12.501 -14.495 26.207 1.00 72.94 230 GLY A O 1
ATOM 1863 N N . HIS A 1 231 ? -12.983 -13.504 24.263 1.00 62.91 231 HIS A N 1
ATOM 1864 C CA . HIS A 1 231 ? -12.423 -14.584 23.430 1.00 62.91 231 HIS A CA 1
ATOM 1865 C C . HIS A 1 231 ? -10.891 -14.673 23.496 1.00 62.91 231 HIS A C 1
ATOM 1867 O O . HIS A 1 231 ? -10.318 -15.721 23.201 1.00 62.91 231 HIS A O 1
ATOM 1873 N N . THR A 1 232 ? -10.211 -13.574 23.832 1.00 61.12 232 THR A N 1
ATOM 1874 C CA . THR A 1 232 ? -8.745 -13.544 23.977 1.00 61.12 232 THR A CA 1
ATOM 1875 C C . THR A 1 232 ? -8.247 -13.846 25.392 1.00 61.12 232 THR A C 1
ATOM 1877 O O . THR A 1 232 ? -7.040 -14.029 25.565 1.00 61.12 232 THR A O 1
ATOM 1880 N N . ALA A 1 233 ? -9.138 -13.900 26.387 1.00 45.38 233 ALA A N 1
ATOM 1881 C CA . ALA A 1 233 ? -8.821 -14.301 27.752 1.00 45.38 233 ALA A CA 1
ATOM 1882 C C . ALA A 1 233 ? -8.994 -15.826 27.887 1.00 45.38 233 ALA A C 1
ATOM 1884 O O . ALA A 1 233 ? -10.062 -16.337 27.548 1.00 45.38 233 ALA A O 1
ATOM 1885 N N . PRO A 1 234 ? -7.976 -16.582 28.342 1.00 43.50 234 PRO A N 1
ATOM 1886 C CA . PRO A 1 234 ? -8.170 -17.994 28.632 1.00 43.50 234 PRO A CA 1
ATOM 1887 C C . PRO A 1 234 ? -9.200 -18.118 29.761 1.00 43.50 234 PRO A C 1
ATOM 1889 O O . PRO A 1 234 ? -9.119 -17.404 30.761 1.00 43.50 234 PRO A O 1
ATOM 1892 N N . SER A 1 235 ? -10.195 -18.985 29.563 1.00 37.84 235 SER A N 1
ATOM 1893 C CA . SER A 1 235 ? -11.125 -19.405 30.614 1.00 37.84 235 SER A CA 1
ATOM 1894 C C . SER A 1 235 ? -10.315 -19.857 31.826 1.00 37.84 235 SER A C 1
ATOM 1896 O O . SER A 1 235 ? -9.496 -20.765 31.685 1.00 37.84 235 SER A O 1
ATOM 1898 N N . LEU A 1 236 ? -10.540 -19.207 32.972 1.00 34.88 236 LEU A N 1
ATOM 1899 C CA . LEU A 1 236 ? -10.063 -19.663 34.280 1.00 34.88 236 LEU A CA 1
ATOM 1900 C C . LEU A 1 236 ? -10.597 -21.063 34.609 1.00 34.88 236 LEU A C 1
ATOM 1902 O O . LEU A 1 236 ? -11.693 -21.406 34.099 1.00 34.88 236 LEU A O 1
#

Organism: NCBI:txid70186

Radius of gyration: 29.6 Å; chains: 1; bounding box: 63×64×74 Å

Foldseek 3Di:
DVVVVVVVVVVLVVDDPVRVVVVVVVVVVVVVVVVVVVLLVVLVVVLVVLLVVVPPPPLQQDDQDALLRVQLVVQVVVCCVVPVPDDPVVSVVVSVVCVVPDDPVVSVVSRVVRVVSNVVNVVSNVVDDDPDPPPCPDRDPVSVVVSVVSSVVSPQDPQQQDDFDALLNVQLVVQVVVCVVVPPPDDPVVSVVVSVVVVVVDDPVRSVVSRVSSVVSNVVNVVSNVVVVVVVDPDD

InterPro domains:
  IPR009071 High mobility group box domain [PF00505] (61-129)
  IPR009071 High mobility group box domain [PF00505] (161-228)
  IPR009071 High mobility group box domain [PF09011] (1-39)
  IPR009071 High mobility group box domain [PS50118] (1-42)
  IPR009071 High mobility group box domain [PS50118] (61-129)
  IPR009071 High mobility group box domain [PS50118] (161-229)
  IPR009071 High mobility group box domain [SM00398] (60-130)
  IPR009071 High mobility group box domain [SM00398] (160-230)
  IPR036910 High mobility group box domain superfamily [G3DSA:1.10.30.10] (1-41)
  IPR036910 High mobility group box domain superfamily [G3DSA:1.10.30.10] (51-140)
  IPR036910 High mobility group box domain superfamily [G3DSA:1.10.30.10] (146-234)
  IPR036910 High mobility group box domain superfamily [SSF47095] (1-40)
  IPR036910 High mobility group box domain superfamily [SSF47095] (52-130)
  IPR036910 High mobility group box domain superfamily [SSF47095] (152-230)
  IPR050342 High Mobility Group Box (HMGB) [PTHR48112] (1-140)